Protein AF-A0A2N0NHX9-F1 (afdb_monomer)

Structure (mmCIF, N/CA/C/O backbone):
data_AF-A0A2N0NHX9-F1
#
_entry.id   AF-A0A2N0NHX9-F1
#
loop_
_atom_site.group_PDB
_atom_site.id
_atom_site.type_symbol
_atom_site.label_atom_id
_atom_site.label_alt_id
_atom_site.label_comp_id
_atom_site.label_asym_id
_atom_site.label_entity_id
_atom_site.label_seq_id
_atom_site.pdbx_PDB_ins_code
_atom_site.Cartn_x
_atom_site.Cartn_y
_atom_site.Cartn_z
_atom_site.occupancy
_atom_site.B_iso_or_equiv
_atom_site.auth_seq_id
_atom_site.auth_comp_id
_atom_site.auth_asym_id
_atom_site.auth_atom_id
_atom_site.pdbx_PDB_model_num
ATOM 1 N N . GLU A 1 1 ? 4.183 20.515 -13.322 1.00 68.06 1 GLU A N 1
ATOM 2 C CA . GLU A 1 1 ? 5.074 19.876 -12.324 1.00 68.06 1 GLU A CA 1
ATOM 3 C C . GLU A 1 1 ? 6.205 19.071 -12.959 1.00 68.06 1 GLU A C 1
ATOM 5 O O . GLU A 1 1 ? 7.354 19.350 -12.640 1.00 68.06 1 GLU A O 1
ATOM 10 N N . TYR A 1 2 ? 5.933 18.165 -13.910 1.00 72.06 2 TYR A N 1
ATOM 11 C CA . TYR A 1 2 ? 6.982 17.375 -14.582 1.00 72.06 2 TYR A CA 1
ATOM 12 C C . TYR A 1 2 ? 8.127 18.204 -15.187 1.00 72.06 2 TYR A C 1
ATOM 14 O O . TYR A 1 2 ? 9.285 17.842 -15.014 1.00 72.06 2 TYR A O 1
ATOM 22 N N . ASP A 1 3 ? 7.840 19.342 -15.827 1.00 80.50 3 ASP A N 1
ATOM 23 C CA . ASP A 1 3 ? 8.884 20.208 -16.407 1.00 80.50 3 ASP A CA 1
ATOM 24 C C . ASP A 1 3 ? 9.837 20.788 -15.357 1.00 80.50 3 ASP A C 1
ATOM 26 O O . ASP A 1 3 ? 11.020 20.987 -15.623 1.00 80.50 3 ASP A O 1
ATOM 30 N N . LYS A 1 4 ? 9.339 21.008 -14.137 1.00 77.44 4 LYS A N 1
ATOM 31 C CA . LYS A 1 4 ? 10.153 21.488 -13.024 1.00 77.44 4 LYS A CA 1
ATOM 32 C C . LYS A 1 4 ? 11.096 20.400 -12.521 1.00 77.44 4 LYS A C 1
ATOM 34 O O . LYS A 1 4 ? 12.287 20.651 -12.393 1.00 77.44 4 LYS A O 1
ATOM 39 N N . VAL A 1 5 ? 10.573 19.184 -12.338 1.00 74.81 5 VAL A N 1
ATOM 40 C CA . VAL A 1 5 ? 11.377 18.003 -11.985 1.00 74.81 5 VAL A CA 1
ATOM 41 C C . VAL A 1 5 ? 12.469 17.767 -13.030 1.00 74.81 5 VAL A C 1
ATOM 43 O O . VAL A 1 5 ? 13.625 17.575 -12.671 1.00 74.81 5 VAL A O 1
ATOM 46 N N . LEU A 1 6 ? 12.133 17.843 -14.323 1.00 81.94 6 LEU A N 1
ATOM 47 C CA . LEU A 1 6 ? 13.110 17.720 -15.409 1.00 81.94 6 LEU A CA 1
ATOM 48 C C . LEU A 1 6 ? 14.190 18.806 -15.335 1.00 81.94 6 LEU A C 1
ATOM 50 O O . LEU A 1 6 ? 15.369 18.482 -15.439 1.00 81.94 6 LEU A O 1
ATOM 54 N N . SER A 1 7 ? 13.808 20.064 -15.093 1.00 82.62 7 SER A N 1
ATOM 55 C CA . SER A 1 7 ? 14.763 21.167 -14.949 1.00 82.62 7 SER A CA 1
ATOM 56 C C . SER A 1 7 ? 15.706 20.989 -13.758 1.00 82.62 7 SER A C 1
ATOM 58 O O . SER A 1 7 ? 16.883 21.331 -13.861 1.00 82.62 7 SER A O 1
ATOM 60 N N . ASP A 1 8 ? 15.220 20.476 -12.630 1.00 78.12 8 ASP A N 1
ATOM 61 C CA . ASP A 1 8 ? 16.068 20.225 -11.465 1.00 78.12 8 ASP A CA 1
ATOM 62 C C . ASP A 1 8 ? 16.982 19.010 -11.685 1.00 78.12 8 ASP A C 1
ATOM 64 O O . ASP A 1 8 ? 18.161 19.062 -11.336 1.00 78.12 8 ASP A O 1
ATOM 68 N N . LEU A 1 9 ? 16.496 17.961 -12.359 1.00 79.38 9 LEU A N 1
ATOM 69 C CA . LEU A 1 9 ? 17.330 16.841 -12.807 1.00 79.38 9 LEU A CA 1
ATOM 70 C C . LEU A 1 9 ? 18.416 17.294 -13.792 1.00 79.38 9 LEU A C 1
ATOM 72 O O . LEU A 1 9 ? 19.540 16.807 -13.712 1.00 79.38 9 LEU A O 1
ATOM 76 N N . ASP A 1 10 ? 18.124 18.251 -14.677 1.00 87.75 10 ASP A N 1
ATOM 77 C CA . ASP A 1 10 ? 19.119 18.831 -15.586 1.00 87.75 10 ASP A CA 1
ATOM 78 C C . ASP A 1 10 ? 20.242 19.543 -14.830 1.00 87.75 10 ASP A C 1
ATOM 80 O O . ASP A 1 10 ? 21.409 19.374 -15.179 1.00 87.75 10 ASP A O 1
ATOM 84 N N . LYS A 1 11 ? 19.922 20.276 -13.757 1.00 83.19 11 LYS A N 1
ATOM 85 C CA . LYS A 1 11 ? 20.940 20.887 -12.886 1.00 83.19 11 LYS A CA 1
ATOM 86 C C . LYS A 1 11 ? 21.787 19.826 -12.183 1.00 83.19 11 LYS A C 1
ATOM 88 O O . LYS A 1 11 ? 23.002 19.974 -12.118 1.00 83.19 11 LYS A O 1
ATOM 93 N N . ILE A 1 12 ? 21.171 18.749 -11.685 1.00 77.12 12 ILE A N 1
ATOM 94 C CA . ILE A 1 12 ? 21.904 17.630 -11.065 1.00 77.12 12 ILE A CA 1
ATOM 95 C C . ILE A 1 12 ? 22.870 17.007 -12.076 1.00 77.12 12 ILE A C 1
ATOM 97 O O . ILE A 1 12 ? 24.034 16.810 -11.754 1.00 77.12 12 ILE A O 1
ATOM 101 N N . ILE A 1 13 ? 22.414 16.759 -13.305 1.00 83.19 13 ILE A N 1
ATOM 102 C CA . ILE A 1 13 ? 23.238 16.191 -14.380 1.00 83.19 13 ILE A CA 1
ATOM 103 C C . ILE A 1 13 ? 24.361 17.152 -14.802 1.00 83.19 13 ILE A C 1
ATOM 105 O O . ILE A 1 13 ? 25.448 16.701 -15.147 1.00 83.19 13 ILE A O 1
ATOM 109 N N . GLN A 1 14 ? 24.133 18.468 -14.772 1.00 82.06 14 GLN A N 1
ATOM 110 C CA . GLN A 1 14 ? 25.192 19.455 -15.019 1.00 82.06 14 GLN A CA 1
ATOM 111 C C . GLN A 1 14 ? 26.282 19.419 -13.940 1.00 82.06 14 GLN A C 1
ATOM 113 O O . GLN A 1 14 ? 27.457 19.570 -14.267 1.00 82.06 14 GLN A O 1
ATOM 118 N N . LEU A 1 15 ? 25.900 19.222 -12.674 1.00 76.81 15 LEU A N 1
ATOM 119 C CA . LEU A 1 15 ? 26.832 19.141 -11.544 1.00 76.81 15 LEU A CA 1
ATOM 120 C C . LEU A 1 15 ? 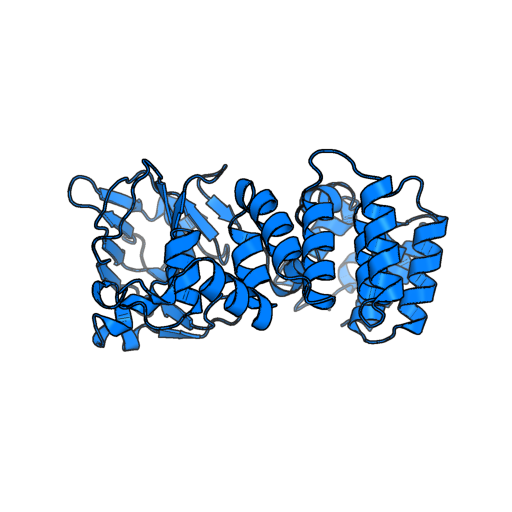27.565 17.794 -11.483 1.00 76.81 15 LEU A C 1
ATOM 122 O O . LEU A 1 15 ? 28.760 17.759 -11.203 1.00 76.81 15 LEU A O 1
ATOM 126 N N . ASP A 1 16 ? 26.859 16.698 -11.754 1.00 76.69 16 ASP A N 1
ATOM 127 C CA . ASP A 1 16 ? 27.385 15.334 -11.771 1.00 76.69 16 ASP A CA 1
ATOM 128 C C . ASP A 1 16 ? 26.880 14.581 -13.019 1.00 76.69 16 ASP A C 1
ATOM 130 O O . ASP A 1 16 ? 25.845 13.902 -12.986 1.00 76.69 16 ASP A O 1
ATOM 134 N N . PRO A 1 17 ? 27.616 14.667 -14.144 1.00 85.88 17 PRO A N 1
ATOM 135 C CA . PRO A 1 17 ? 27.227 14.017 -15.394 1.00 85.88 17 PRO A CA 1
ATOM 136 C C . PRO A 1 17 ? 27.192 12.486 -15.338 1.00 85.88 17 PRO A C 1
ATOM 138 O O . PRO A 1 17 ? 26.643 11.870 -16.254 1.00 85.88 17 PRO A O 1
ATOM 141 N N . LEU A 1 18 ? 27.777 11.872 -14.302 1.00 83.62 18 LEU A N 1
ATOM 142 C CA . LEU A 1 18 ? 27.832 10.421 -14.106 1.00 83.62 18 LEU A CA 1
ATOM 143 C C . LEU A 1 18 ? 26.739 9.916 -13.151 1.00 83.62 18 LEU A C 1
ATOM 145 O O . LEU A 1 18 ? 26.683 8.721 -12.850 1.00 83.62 18 LEU A O 1
ATOM 149 N N . ASN A 1 19 ? 25.832 10.792 -12.713 1.00 77.75 19 ASN A N 1
ATOM 150 C CA . ASN A 1 19 ? 24.753 10.442 -11.802 1.00 77.75 19 ASN A CA 1
ATOM 151 C C . ASN A 1 19 ? 23.680 9.568 -12.475 1.00 77.75 19 ASN A C 1
ATOM 153 O O . ASN A 1 19 ? 22.681 10.061 -13.005 1.00 77.75 19 ASN A O 1
ATOM 157 N N . SER A 1 20 ? 23.859 8.246 -12.446 1.00 79.75 20 SER A N 1
ATOM 158 C CA . SER A 1 20 ? 22.915 7.293 -13.049 1.00 79.75 20 SER A CA 1
ATOM 159 C C . SER A 1 20 ? 21.488 7.436 -12.491 1.00 79.75 20 SER A C 1
ATOM 161 O O . SER A 1 20 ? 20.522 7.392 -13.256 1.00 79.75 20 SER A O 1
ATOM 163 N N . SER A 1 21 ? 21.331 7.708 -11.192 1.00 77.31 21 SER A N 1
ATOM 164 C CA . SER A 1 21 ? 20.024 7.933 -10.557 1.00 77.31 21 SER A CA 1
ATOM 165 C C . SER A 1 21 ? 19.264 9.117 -11.164 1.00 77.31 21 SER A C 1
ATOM 167 O O . SER A 1 21 ? 18.051 9.022 -11.367 1.00 77.31 21 SER A O 1
ATOM 169 N N . ALA A 1 22 ? 19.953 10.206 -11.517 1.00 76.00 22 ALA A N 1
ATOM 170 C CA . ALA A 1 22 ? 19.330 11.353 -12.173 1.00 76.00 22 ALA A CA 1
ATOM 171 C C . ALA A 1 22 ? 18.773 10.983 -13.559 1.00 76.00 22 ALA A C 1
ATOM 173 O O . ALA A 1 22 ? 17.635 11.329 -13.879 1.00 76.00 22 ALA A O 1
ATOM 174 N N . TYR A 1 23 ? 19.514 10.208 -14.359 1.00 83.62 23 TYR A N 1
ATOM 175 C CA . TYR A 1 23 ? 19.028 9.728 -15.660 1.00 83.62 23 TYR A CA 1
ATOM 176 C C . TYR A 1 23 ? 17.874 8.724 -15.537 1.00 83.62 23 TYR A C 1
ATOM 178 O O . TYR A 1 23 ? 16.942 8.771 -16.346 1.00 83.62 23 TYR A O 1
ATOM 186 N N . TYR A 1 24 ? 17.891 7.858 -14.517 1.00 82.44 24 TYR A N 1
ATOM 187 C CA . TYR A 1 24 ? 16.770 6.967 -14.195 1.00 82.44 24 TYR A CA 1
ATOM 188 C C . TYR A 1 24 ? 15.489 7.766 -13.915 1.00 82.44 24 TYR A C 1
ATOM 190 O O . TYR A 1 24 ? 14.460 7.543 -14.559 1.00 82.44 24 TYR A O 1
ATOM 198 N N . LEU A 1 25 ? 15.560 8.746 -13.006 1.00 78.56 25 LEU A N 1
ATOM 199 C CA . LEU A 1 25 ? 14.424 9.603 -12.655 1.00 78.56 25 LEU A CA 1
ATOM 200 C C . LEU A 1 25 ? 13.950 10.442 -13.844 1.00 78.56 25 LEU A C 1
ATOM 202 O O . LEU A 1 25 ? 12.746 10.603 -14.047 1.00 78.56 25 LEU A O 1
ATOM 206 N N . LYS A 1 26 ? 14.878 10.935 -14.668 1.00 86.00 26 LYS A N 1
ATOM 207 C CA . LYS A 1 26 ? 14.562 11.696 -15.880 1.00 86.00 26 LYS A CA 1
ATOM 208 C C . LYS A 1 26 ? 13.796 10.843 -16.890 1.00 86.00 26 LYS A C 1
ATOM 210 O O . LYS A 1 26 ? 12.768 11.280 -17.403 1.00 86.00 26 LYS A O 1
ATOM 215 N N . SER A 1 27 ? 14.23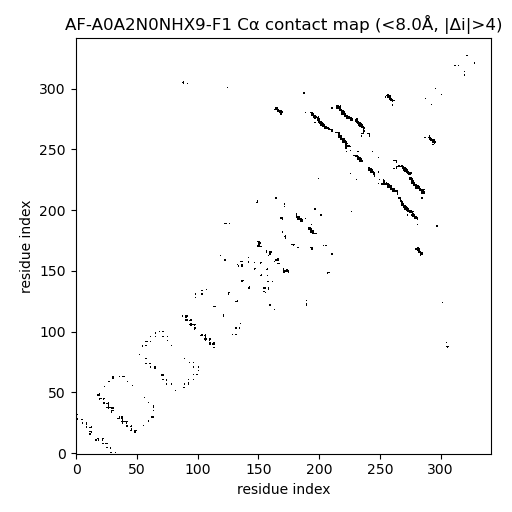4 9.599 -17.106 1.00 88.06 27 SER A N 1
ATOM 216 C CA . SER A 1 27 ? 13.525 8.623 -17.942 1.00 88.06 27 SER A CA 1
ATOM 217 C C . SER A 1 27 ? 12.101 8.367 -17.445 1.00 88.06 27 SER A C 1
ATOM 219 O O . SER A 1 27 ? 11.145 8.487 -18.213 1.00 88.06 27 SER A O 1
ATOM 221 N N . LEU A 1 28 ? 11.945 8.095 -16.144 1.00 78.56 28 LEU A N 1
ATOM 222 C CA . LEU A 1 28 ? 10.638 7.859 -15.531 1.00 78.56 28 LEU A CA 1
ATOM 223 C C . LEU A 1 28 ? 9.717 9.083 -15.659 1.00 78.56 28 LEU A C 1
ATOM 225 O O . LEU A 1 28 ? 8.536 8.939 -15.970 1.00 78.56 28 LEU A O 1
ATOM 229 N N . THR A 1 29 ? 10.264 10.286 -15.476 1.00 78.25 29 THR A N 1
ATOM 230 C CA . THR A 1 29 ? 9.524 11.551 -15.586 1.00 78.25 29 THR A CA 1
ATOM 231 C C . THR A 1 29 ? 9.019 11.787 -17.010 1.00 78.25 29 THR A C 1
ATOM 233 O O . THR A 1 29 ? 7.851 12.124 -17.201 1.00 78.25 29 THR A O 1
ATOM 236 N N . TYR A 1 30 ? 9.850 11.547 -18.029 1.00 85.44 30 TYR A N 1
ATOM 237 C CA . TYR A 1 30 ? 9.407 11.623 -19.425 1.00 85.44 30 TYR A CA 1
ATOM 238 C C . TYR A 1 30 ? 8.364 10.563 -19.769 1.00 85.44 30 TYR A C 1
ATOM 240 O O . TYR A 1 30 ? 7.360 10.891 -20.398 1.00 85.44 30 TYR A O 1
ATOM 248 N N . TYR A 1 31 ? 8.553 9.321 -19.315 1.00 82.25 31 TYR A N 1
ATOM 249 C CA . TYR A 1 31 ? 7.565 8.259 -19.507 1.00 82.25 31 TYR A CA 1
ATOM 250 C C . TYR A 1 31 ? 6.208 8.655 -18.908 1.00 82.25 31 TYR A C 1
ATOM 252 O O . TYR A 1 31 ? 5.174 8.499 -19.551 1.00 82.25 31 TYR A O 1
ATOM 260 N N . LYS A 1 32 ? 6.202 9.258 -17.711 1.00 77.81 32 LYS A N 1
ATOM 261 C CA . LYS A 1 32 ? 4.990 9.782 -17.059 1.00 77.81 32 LYS A CA 1
ATOM 262 C C . LYS A 1 32 ? 4.327 10.914 -17.833 1.00 77.81 32 LYS A C 1
ATOM 264 O O . LYS A 1 32 ? 3.105 10.989 -17.874 1.00 77.81 32 LYS A O 1
ATOM 269 N N . LYS A 1 33 ? 5.126 11.751 -18.490 1.00 84.56 33 LYS A N 1
ATOM 270 C CA . LYS A 1 33 ? 4.655 12.795 -19.404 1.00 84.56 33 LYS A CA 1
ATOM 271 C C . LYS A 1 33 ? 4.168 12.231 -20.755 1.00 84.56 33 LYS A C 1
ATOM 273 O O . LYS A 1 33 ? 3.799 13.005 -21.631 1.00 84.56 33 LYS A O 1
ATOM 278 N N . ASN A 1 34 ? 4.158 10.906 -20.937 1.00 84.00 34 ASN A N 1
ATOM 279 C CA . ASN A 1 34 ? 3.900 10.212 -22.204 1.00 84.00 34 ASN A CA 1
ATOM 280 C C . ASN A 1 34 ? 4.905 10.555 -23.322 1.00 84.00 34 ASN A C 1
ATOM 282 O O . ASN A 1 34 ? 4.638 10.329 -24.502 1.00 84.00 34 ASN A O 1
ATOM 286 N N . ASP A 1 35 ? 6.088 11.059 -22.966 1.00 91.19 35 ASP A N 1
ATOM 287 C CA . ASP A 1 35 ? 7.175 11.355 -23.898 1.00 91.19 35 ASP A CA 1
ATOM 288 C C . ASP A 1 35 ? 8.146 10.169 -23.979 1.00 91.19 35 ASP A C 1
ATOM 290 O O . ASP A 1 35 ? 9.255 10.164 -23.435 1.00 91.19 35 ASP A O 1
ATOM 294 N N . ASN A 1 36 ? 7.702 9.116 -24.665 1.00 90.25 36 ASN A N 1
ATOM 295 C CA . ASN A 1 36 ? 8.459 7.867 -24.775 1.00 90.25 36 ASN A CA 1
ATOM 296 C C . ASN A 1 36 ? 9.799 8.029 -25.505 1.00 90.25 36 ASN A C 1
ATOM 298 O O . ASN A 1 36 ? 10.718 7.242 -25.275 1.00 90.25 36 ASN A O 1
ATOM 302 N N . ASN A 1 37 ? 9.931 9.033 -26.375 1.00 94.75 37 ASN A N 1
ATOM 303 C CA . ASN A 1 37 ? 11.171 9.275 -27.105 1.00 94.75 37 ASN A CA 1
ATOM 304 C C . ASN A 1 37 ? 12.250 9.795 -26.154 1.00 94.75 37 ASN A C 1
ATOM 306 O O . ASN A 1 37 ? 13.317 9.187 -26.046 1.00 94.75 37 ASN A O 1
ATOM 310 N N . ASN A 1 38 ? 11.954 10.854 -25.398 1.00 95.00 38 ASN A N 1
ATOM 311 C CA . ASN A 1 38 ? 12.906 11.401 -24.432 1.00 95.00 38 ASN A CA 1
ATOM 312 C C . ASN A 1 38 ? 13.144 10.463 -23.240 1.00 95.00 38 ASN A C 1
ATOM 314 O O . ASN A 1 38 ? 14.262 10.405 -22.712 1.00 95.00 38 ASN A O 1
ATOM 318 N N . ALA A 1 39 ? 12.142 9.658 -22.870 1.00 91.62 39 ALA A N 1
ATOM 319 C CA . ALA A 1 39 ? 12.316 8.582 -21.902 1.00 91.62 39 ALA A CA 1
ATOM 320 C C . ALA A 1 39 ? 13.367 7.566 -22.382 1.00 91.62 39 ALA A C 1
ATOM 322 O O . ALA A 1 39 ? 14.318 7.279 -21.659 1.00 91.62 39 ALA A O 1
ATOM 323 N N . LYS A 1 40 ? 13.281 7.101 -23.638 1.00 94.31 40 LYS A N 1
ATOM 324 C CA . LYS A 1 40 ? 14.271 6.181 -24.230 1.00 94.31 40 LYS A CA 1
ATOM 325 C C . LYS A 1 40 ? 15.675 6.786 -24.320 1.00 94.31 40 LYS A C 1
ATOM 327 O O . LYS A 1 40 ? 16.645 6.075 -24.063 1.00 94.31 40 LYS A O 1
ATOM 332 N N . VAL A 1 41 ? 15.805 8.079 -24.638 1.00 95.75 41 VAL A N 1
ATOM 333 C CA . VAL A 1 41 ? 17.116 8.762 -24.647 1.00 95.75 41 VAL A CA 1
ATOM 334 C C . VAL A 1 41 ? 17.732 8.776 -23.247 1.00 95.75 41 VAL A C 1
ATOM 336 O O . VAL A 1 41 ? 18.888 8.390 -23.074 1.00 95.75 41 VAL A O 1
ATOM 339 N N . SER A 1 42 ? 16.948 9.167 -22.241 1.00 93.00 42 SER A N 1
ATOM 340 C CA . SER A 1 42 ? 17.399 9.213 -20.845 1.00 93.00 42 SER A CA 1
ATOM 341 C C . SER A 1 42 ? 17.718 7.815 -20.314 1.00 93.00 42 SER A C 1
ATOM 343 O O . SER A 1 42 ? 18.723 7.620 -19.637 1.00 93.00 42 SER A O 1
ATOM 345 N N . PHE A 1 43 ? 16.912 6.818 -20.686 1.00 92.94 43 PHE A N 1
ATOM 346 C CA . PHE A 1 43 ? 17.150 5.420 -20.356 1.00 92.94 43 PHE A CA 1
ATOM 347 C C . PHE A 1 43 ? 18.457 4.897 -20.956 1.00 92.94 43 PHE A C 1
ATOM 349 O O . PHE A 1 43 ? 19.232 4.263 -20.250 1.00 92.94 43 PHE A O 1
ATOM 356 N N . LYS A 1 44 ? 18.761 5.213 -22.220 1.00 94.38 44 LYS A N 1
ATOM 357 C CA . LYS A 1 44 ? 20.039 4.828 -22.831 1.00 94.38 44 LYS A CA 1
ATOM 358 C C . LYS A 1 44 ? 21.224 5.390 -22.038 1.00 94.38 44 LYS A C 1
ATOM 360 O O . LYS A 1 44 ? 22.151 4.649 -21.721 1.00 94.38 44 LYS A O 1
ATOM 365 N N . LYS A 1 45 ? 21.159 6.667 -21.643 1.00 93.75 45 LYS A N 1
ATOM 366 C CA . LYS A 1 45 ? 22.178 7.282 -20.778 1.00 93.75 45 LYS A CA 1
ATOM 367 C C . LYS A 1 45 ? 22.293 6.608 -19.421 1.00 93.75 45 LYS A C 1
ATOM 369 O O . LYS A 1 45 ? 23.400 6.332 -18.978 1.00 93.75 45 LYS A O 1
ATOM 374 N N . TYR A 1 46 ? 21.167 6.266 -18.810 1.00 89.06 46 TYR A N 1
ATOM 375 C CA . TYR A 1 46 ? 21.156 5.476 -17.588 1.00 89.06 46 TYR A CA 1
ATOM 376 C C . TYR A 1 46 ? 21.881 4.130 -17.764 1.00 89.06 46 TYR A C 1
ATOM 378 O O . TYR A 1 46 ? 22.749 3.806 -16.961 1.00 89.06 46 TYR A O 1
ATOM 386 N N . THR A 1 47 ? 21.604 3.387 -18.842 1.00 89.12 47 THR A N 1
ATOM 387 C CA . THR A 1 47 ? 22.258 2.092 -19.100 1.00 89.12 47 THR A CA 1
ATOM 388 C C . THR A 1 47 ? 23.759 2.194 -19.368 1.00 89.12 47 THR A C 1
ATOM 390 O O . THR A 1 47 ? 24.495 1.306 -18.953 1.00 89.12 47 THR A O 1
ATOM 393 N N . GLU A 1 48 ? 24.225 3.272 -20.011 1.00 90.75 48 GLU A N 1
ATOM 394 C CA . GLU A 1 48 ? 25.657 3.528 -20.255 1.00 90.75 48 GLU A CA 1
ATOM 395 C C . GLU A 1 48 ? 26.441 3.730 -18.945 1.00 90.75 48 GLU A C 1
ATOM 397 O O . GLU A 1 48 ? 27.633 3.443 -18.894 1.00 90.75 48 GLU A O 1
ATOM 402 N N . LEU A 1 49 ? 25.773 4.211 -17.891 1.00 84.69 49 LEU A N 1
ATOM 403 C CA . LEU A 1 49 ? 26.372 4.540 -16.592 1.00 84.69 49 LEU A CA 1
ATOM 404 C C . LEU A 1 49 ? 26.191 3.438 -15.536 1.00 84.69 49 LEU A C 1
ATOM 406 O O . LEU A 1 49 ? 26.631 3.593 -14.395 1.00 84.69 49 LEU A O 1
ATOM 410 N N . LEU A 1 50 ? 25.509 2.341 -15.872 1.00 80.12 50 LEU A N 1
ATOM 411 C CA . LEU A 1 50 ? 25.274 1.248 -14.937 1.00 80.12 50 LEU A CA 1
ATOM 412 C C . LEU A 1 50 ? 26.497 0.335 -14.826 1.00 80.12 50 LEU A C 1
ATOM 414 O O . LEU A 1 50 ? 26.886 -0.333 -15.779 1.00 80.12 50 LEU A O 1
ATOM 418 N N . ASN A 1 51 ? 27.026 0.218 -13.608 1.00 67.94 51 ASN A N 1
ATOM 419 C CA . ASN A 1 51 ? 28.108 -0.720 -13.289 1.00 67.94 51 ASN A CA 1
ATOM 420 C C . ASN A 1 51 ? 27.610 -2.153 -13.024 1.00 67.94 51 ASN A C 1
ATOM 422 O O . ASN A 1 51 ? 28.400 -3.092 -12.998 1.00 67.94 51 ASN A O 1
ATOM 426 N N . SER A 1 52 ? 26.308 -2.341 -12.786 1.00 68.00 52 SER A N 1
ATOM 427 C CA . SER A 1 52 ? 25.700 -3.658 -12.570 1.00 68.00 52 SER A CA 1
ATOM 428 C C . SER A 1 52 ? 24.219 -3.657 -12.948 1.00 68.00 52 SER A C 1
ATOM 430 O O . SER A 1 52 ? 23.557 -2.618 -12.908 1.00 68.00 52 SER A O 1
ATOM 432 N N . CYS A 1 53 ? 23.691 -4.830 -13.307 1.00 64.44 53 CYS A N 1
ATOM 433 C CA . CYS A 1 53 ? 22.255 -5.005 -13.503 1.00 64.44 53 CYS A CA 1
ATOM 434 C C . CYS A 1 53 ? 21.542 -4.899 -12.152 1.00 64.44 53 CYS A C 1
ATOM 436 O O . CYS A 1 53 ? 21.783 -5.701 -11.251 1.00 64.44 53 CYS A O 1
ATOM 438 N N . ASN A 1 54 ? 20.637 -3.933 -12.025 1.00 71.31 54 ASN A N 1
ATOM 439 C CA . ASN A 1 54 ? 19.810 -3.747 -10.841 1.00 71.31 54 ASN A CA 1
ATOM 440 C C . ASN A 1 54 ? 18.315 -3.761 -11.212 1.00 71.31 54 ASN A C 1
ATOM 442 O O . ASN A 1 54 ? 17.935 -3.828 -12.380 1.00 71.31 54 ASN A O 1
ATOM 446 N N . PHE A 1 55 ? 17.442 -3.721 -10.207 1.00 72.19 55 PHE A N 1
ATOM 447 C CA . PHE A 1 55 ? 15.990 -3.735 -10.409 1.00 72.19 55 PHE A CA 1
ATOM 448 C C . PHE A 1 55 ? 15.482 -2.576 -11.292 1.00 72.19 55 PHE A C 1
ATOM 450 O O . PHE A 1 55 ? 14.616 -2.778 -12.142 1.00 72.19 55 PHE A O 1
ATOM 457 N N . GLN A 1 56 ? 16.035 -1.376 -11.107 1.00 74.62 56 GLN A N 1
ATOM 458 C CA . GLN A 1 56 ? 15.649 -0.159 -11.828 1.00 74.62 56 GLN A CA 1
ATOM 459 C C . GLN A 1 56 ? 15.787 -0.312 -13.351 1.00 74.62 56 GLN A C 1
ATOM 461 O O . GLN A 1 56 ? 14.923 0.158 -14.094 1.00 74.62 56 GLN A O 1
ATOM 466 N N . LEU A 1 57 ? 16.833 -1.010 -13.810 1.00 82.25 57 LEU A N 1
ATOM 467 C CA . LEU A 1 57 ? 17.024 -1.360 -15.217 1.00 82.25 57 LEU A CA 1
ATOM 468 C C . LEU A 1 57 ? 15.833 -2.152 -15.761 1.00 82.25 57 LEU A C 1
ATOM 470 O O . LEU A 1 57 ? 15.190 -1.721 -16.715 1.00 82.25 57 LEU A O 1
ATOM 474 N N . PHE A 1 58 ? 15.510 -3.282 -15.129 1.00 83.19 58 PHE A N 1
ATOM 475 C CA . PHE A 1 58 ? 14.409 -4.142 -15.567 1.00 83.19 58 PHE A CA 1
ATOM 476 C C . PHE A 1 58 ? 13.059 -3.431 -15.497 1.00 83.19 58 PHE A C 1
ATOM 478 O O . PHE A 1 58 ? 12.199 -3.660 -16.345 1.00 83.19 58 PHE A O 1
ATOM 485 N N . TYR A 1 59 ? 12.879 -2.547 -14.515 1.00 81.75 59 TYR A N 1
ATOM 486 C CA . TYR A 1 59 ? 11.658 -1.771 -14.371 1.00 81.75 59 TYR A CA 1
ATOM 487 C C . TYR A 1 59 ? 11.458 -0.788 -15.533 1.00 81.75 59 TYR A C 1
ATOM 489 O O . TYR A 1 59 ? 10.385 -0.768 -16.137 1.00 81.75 59 TYR A O 1
ATOM 497 N N . LEU A 1 60 ? 12.487 -0.014 -15.901 1.00 82.12 60 LEU A N 1
ATOM 498 C CA . LEU A 1 60 ? 12.408 0.882 -17.059 1.00 82.12 60 LEU A CA 1
ATOM 499 C C . LEU A 1 60 ? 12.294 0.113 -18.379 1.00 82.12 60 LEU A C 1
ATOM 501 O O . LEU A 1 60 ? 11.527 0.532 -19.244 1.00 82.12 60 LEU A O 1
ATOM 505 N N . GLU A 1 61 ? 12.993 -1.018 -18.535 1.00 89.38 61 GLU A N 1
ATOM 506 C CA . GLU A 1 61 ? 12.821 -1.866 -19.720 1.00 89.38 61 GLU A CA 1
ATOM 507 C C . GLU A 1 61 ? 11.382 -2.371 -19.842 1.00 89.38 61 GLU A C 1
ATOM 509 O O . GLU A 1 61 ? 10.818 -2.321 -20.933 1.00 89.38 61 GLU A O 1
ATOM 514 N N . TYR A 1 62 ? 10.769 -2.809 -18.742 1.00 88.50 62 TYR A N 1
ATOM 515 C CA . TYR A 1 62 ? 9.359 -3.186 -18.715 1.00 88.50 62 TYR A CA 1
ATOM 516 C C . TYR A 1 62 ? 8.455 -2.022 -19.151 1.00 88.50 62 TYR A C 1
ATOM 518 O O . TYR A 1 62 ? 7.667 -2.181 -20.081 1.00 88.50 62 TYR A O 1
ATOM 526 N N . LEU A 1 63 ? 8.590 -0.844 -18.529 1.00 85.38 63 LEU A N 1
ATOM 527 C CA . LEU A 1 63 ? 7.734 0.311 -18.824 1.00 85.38 63 LEU A CA 1
ATOM 528 C C . LEU A 1 63 ? 7.840 0.754 -20.289 1.00 85.38 63 LEU A C 1
ATOM 530 O O . LEU A 1 63 ? 6.828 0.946 -20.959 1.00 85.38 63 LEU A O 1
ATOM 534 N N . LEU A 1 64 ? 9.062 0.878 -20.809 1.00 88.44 64 LEU A N 1
ATOM 535 C CA . LEU A 1 64 ? 9.307 1.375 -22.165 1.00 88.44 64 LEU A CA 1
ATOM 536 C C . LEU A 1 64 ? 8.922 0.375 -23.263 1.00 88.44 64 LEU A C 1
ATOM 538 O O . LEU A 1 64 ? 8.763 0.780 -24.418 1.00 88.44 64 LEU A O 1
ATOM 542 N N . ASN A 1 65 ? 8.764 -0.905 -22.914 1.00 88.69 65 ASN A N 1
ATOM 543 C CA . ASN A 1 65 ? 8.425 -1.988 -23.838 1.00 88.69 65 ASN A CA 1
ATOM 544 C C . ASN A 1 65 ? 7.059 -2.632 -23.555 1.00 88.69 65 ASN A C 1
ATOM 546 O O . ASN A 1 65 ? 6.731 -3.660 -24.146 1.00 88.69 65 ASN A O 1
ATOM 550 N N . LYS A 1 66 ? 6.241 -2.012 -22.695 1.00 83.12 66 LYS A N 1
ATOM 551 C CA . LYS A 1 66 ? 4.951 -2.539 -22.229 1.00 83.12 66 LYS A CA 1
ATOM 552 C C . LYS A 1 66 ? 4.015 -3.002 -23.357 1.00 83.12 66 LYS A C 1
ATOM 554 O O . LYS A 1 66 ? 3.263 -3.952 -23.191 1.00 83.12 66 LYS A O 1
ATOM 559 N N . ASN A 1 67 ? 4.101 -2.368 -24.524 1.00 84.69 67 ASN A N 1
ATOM 560 C CA . ASN A 1 67 ? 3.202 -2.612 -25.653 1.00 84.69 67 ASN A CA 1
ATOM 561 C C . ASN A 1 67 ? 3.665 -3.730 -26.612 1.00 84.69 67 ASN A C 1
ATOM 563 O O . ASN A 1 67 ? 3.035 -3.934 -27.647 1.00 84.69 67 ASN A O 1
ATOM 567 N N . SER A 1 68 ? 4.766 -4.433 -26.322 1.00 91.44 68 SER A N 1
ATOM 568 C CA . SER A 1 68 ? 5.347 -5.448 -27.212 1.00 91.44 68 SER A CA 1
ATOM 569 C C . SER A 1 68 ? 5.590 -6.755 -26.466 1.00 91.44 68 SER A C 1
ATOM 571 O O . SER A 1 68 ? 6.505 -6.864 -25.651 1.00 91.44 68 SER A O 1
ATOM 573 N N . SER A 1 69 ? 4.804 -7.789 -26.780 1.00 91.62 69 SER A N 1
ATOM 574 C CA . SER A 1 69 ? 4.941 -9.111 -26.150 1.00 91.62 69 SER A CA 1
ATOM 575 C C . SER A 1 69 ? 6.324 -9.727 -26.374 1.00 91.62 69 SER A C 1
ATOM 577 O O . SER A 1 69 ? 6.877 -10.369 -25.481 1.00 91.62 69 SER A O 1
ATOM 579 N N . LYS A 1 70 ? 6.921 -9.502 -27.550 1.00 92.94 70 LYS A N 1
ATOM 580 C CA . LYS A 1 70 ? 8.284 -9.945 -27.862 1.00 92.94 70 LYS A CA 1
ATOM 581 C C . LYS A 1 70 ? 9.303 -9.286 -26.935 1.00 92.94 70 LYS A C 1
ATOM 583 O O . LYS A 1 70 ? 10.161 -9.973 -26.386 1.00 92.94 70 LYS A O 1
ATOM 588 N N . ASP A 1 71 ? 9.200 -7.976 -26.745 1.00 92.25 71 ASP A N 1
ATOM 589 C CA . ASP A 1 71 ? 10.150 -7.240 -25.915 1.00 92.25 71 ASP A CA 1
ATOM 590 C C . ASP A 1 71 ? 9.958 -7.560 -24.431 1.00 92.25 71 ASP A C 1
ATOM 592 O O . ASP A 1 71 ? 10.940 -7.776 -23.727 1.00 92.25 71 ASP A O 1
ATOM 596 N N . LEU A 1 72 ? 8.715 -7.725 -23.973 1.00 92.81 72 LEU A N 1
ATOM 597 C CA . LEU A 1 72 ? 8.405 -8.223 -22.631 1.00 92.81 72 LEU A CA 1
ATOM 598 C C . LEU A 1 72 ? 9.030 -9.602 -22.356 1.00 92.81 72 LEU A C 1
ATOM 600 O O . LEU A 1 72 ? 9.636 -9.808 -21.304 1.00 92.81 72 LEU A O 1
ATOM 604 N N . ASN A 1 73 ? 8.964 -10.527 -23.317 1.00 93.06 73 ASN A N 1
ATOM 605 C CA . ASN A 1 73 ? 9.622 -11.833 -23.209 1.00 93.06 73 ASN A CA 1
ATOM 606 C C . ASN A 1 73 ? 11.156 -11.724 -23.164 1.00 93.06 73 ASN A C 1
ATOM 608 O O . ASN A 1 73 ? 11.815 -12.478 -22.438 1.00 93.06 73 ASN A O 1
ATOM 612 N N . ASN A 1 74 ? 11.740 -10.760 -23.880 1.00 90.75 74 ASN A N 1
ATOM 613 C CA . ASN A 1 74 ? 13.172 -10.476 -23.782 1.00 90.75 74 ASN A CA 1
ATOM 614 C C . ASN A 1 74 ? 13.540 -9.972 -22.378 1.00 90.75 74 ASN A C 1
ATOM 616 O O . ASN A 1 74 ? 14.529 -10.437 -21.809 1.00 90.75 74 ASN A O 1
ATOM 620 N N . VAL A 1 75 ? 12.730 -9.081 -21.790 1.00 90.19 75 VAL A N 1
ATOM 621 C CA . VAL A 1 75 ? 12.923 -8.605 -20.409 1.00 90.19 75 VAL A CA 1
ATOM 622 C C . VAL A 1 75 ? 12.849 -9.774 -19.424 1.00 90.19 75 VAL A C 1
ATOM 624 O O . VAL A 1 75 ? 13.754 -9.932 -18.607 1.00 90.19 75 VAL A O 1
ATOM 627 N N . LEU A 1 76 ? 11.846 -10.654 -19.536 1.00 90.88 76 LEU A N 1
ATOM 628 C CA . LEU A 1 76 ? 11.746 -11.859 -18.699 1.00 90.88 76 LEU A CA 1
ATOM 629 C C . LEU A 1 76 ? 12.986 -12.751 -18.808 1.00 90.88 76 LEU A C 1
ATOM 631 O O . LEU A 1 76 ? 13.505 -13.217 -17.791 1.00 90.88 76 LEU A O 1
ATOM 635 N N . THR A 1 77 ? 13.478 -12.965 -20.030 1.00 89.94 77 THR A N 1
ATOM 636 C CA . THR A 1 77 ? 14.677 -13.772 -20.287 1.00 89.94 77 THR A CA 1
ATOM 637 C C . THR A 1 77 ? 15.893 -13.176 -19.584 1.00 89.94 77 THR A C 1
ATOM 639 O O . THR A 1 77 ? 16.602 -13.899 -18.884 1.00 89.94 77 THR A O 1
ATOM 642 N N . LYS A 1 78 ? 16.092 -11.855 -19.682 1.00 87.88 78 LYS A N 1
ATOM 643 C CA . LYS A 1 78 ? 17.170 -11.163 -18.965 1.00 87.88 78 LYS A CA 1
ATOM 644 C C . LYS A 1 78 ? 17.018 -11.308 -17.449 1.00 87.88 78 LYS A C 1
ATOM 646 O O . LYS A 1 78 ? 17.973 -11.700 -16.787 1.00 87.88 78 LYS A O 1
ATOM 651 N N . ILE A 1 79 ? 15.828 -11.069 -16.886 1.00 86.00 79 ILE A N 1
ATOM 652 C CA . ILE A 1 79 ? 15.609 -11.206 -15.433 1.00 86.00 79 ILE A CA 1
ATOM 653 C C . ILE A 1 79 ? 15.928 -12.638 -14.964 1.00 86.00 79 ILE A C 1
ATOM 655 O O . ILE A 1 79 ? 16.478 -12.824 -13.882 1.00 86.00 79 ILE A O 1
ATOM 659 N N . ASN A 1 80 ? 15.605 -13.660 -15.763 1.00 84.44 80 ASN A N 1
ATOM 660 C CA . ASN A 1 80 ? 15.921 -15.054 -15.440 1.00 84.44 80 ASN A CA 1
ATOM 661 C C . ASN A 1 80 ? 17.426 -15.367 -15.510 1.00 84.44 80 ASN A C 1
ATOM 663 O O . ASN A 1 80 ? 17.898 -16.188 -14.731 1.00 84.44 80 ASN A O 1
ATOM 667 N N . GLN A 1 81 ? 18.181 -14.719 -16.401 1.00 82.69 81 GLN A N 1
ATOM 668 C CA . GLN A 1 81 ? 19.640 -14.877 -16.492 1.00 82.69 81 GLN A CA 1
ATOM 669 C C . GLN A 1 81 ? 20.365 -14.233 -15.307 1.00 82.69 81 GLN A C 1
ATOM 671 O O . GLN A 1 81 ? 21.308 -14.807 -14.770 1.00 82.69 81 GLN A O 1
ATOM 676 N N . PHE A 1 82 ? 19.900 -13.063 -14.868 1.00 71.88 82 PHE A N 1
ATOM 677 C CA . PHE A 1 82 ? 20.448 -12.333 -13.723 1.00 71.88 82 PHE A CA 1
ATOM 678 C C . PHE A 1 82 ? 19.708 -12.662 -12.421 1.00 71.88 82 PHE A C 1
ATOM 680 O O . PHE A 1 82 ? 19.561 -11.794 -11.556 1.00 71.88 82 PHE A O 1
ATOM 687 N N . TYR A 1 83 ? 19.191 -13.891 -12.295 1.00 61.50 83 TYR A N 1
ATOM 688 C CA . TYR A 1 83 ? 18.412 -14.293 -11.131 1.00 61.50 83 TYR A CA 1
ATOM 689 C C . TYR A 1 83 ? 19.287 -14.261 -9.878 1.00 61.50 83 TYR A C 1
ATOM 691 O O . TYR A 1 83 ? 20.103 -15.149 -9.633 1.00 61.50 83 TYR A O 1
ATOM 699 N N . ILE A 1 84 ? 19.092 -13.222 -9.072 1.00 58.22 84 ILE A N 1
ATOM 700 C CA . ILE A 1 84 ? 19.657 -13.131 -7.734 1.00 58.22 84 ILE A CA 1
ATOM 701 C C . ILE A 1 84 ? 18.584 -13.693 -6.806 1.00 58.22 84 ILE A C 1
ATOM 703 O O . ILE A 1 84 ? 17.484 -13.146 -6.707 1.00 58.22 84 ILE A O 1
ATOM 707 N N . TYR A 1 85 ? 18.887 -14.821 -6.167 1.00 53.41 85 TYR A N 1
ATOM 708 C CA . TYR A 1 85 ? 17.979 -15.475 -5.230 1.00 53.41 85 TYR A CA 1
ATOM 709 C C . TYR A 1 85 ? 17.492 -14.474 -4.163 1.00 53.41 85 TYR A C 1
ATOM 711 O O . TYR A 1 85 ? 18.305 -13.795 -3.539 1.00 53.41 85 TYR A O 1
ATOM 719 N N . GLY A 1 86 ? 16.172 -14.371 -3.967 1.00 57.12 86 GLY A N 1
ATOM 720 C CA . GLY A 1 86 ? 15.569 -13.513 -2.936 1.00 57.12 86 GLY A CA 1
ATOM 721 C C . GLY A 1 86 ? 15.339 -12.041 -3.313 1.00 57.12 86 GLY A C 1
ATOM 722 O O . GLY A 1 86 ? 15.111 -11.226 -2.425 1.00 57.12 86 GLY A O 1
ATOM 723 N N . ASN A 1 87 ? 15.397 -11.662 -4.597 1.00 69.88 87 ASN A N 1
ATOM 724 C CA . ASN A 1 87 ? 15.066 -10.296 -5.014 1.00 69.88 87 ASN A CA 1
ATOM 725 C C . ASN A 1 87 ? 13.556 -10.127 -5.283 1.00 69.88 87 ASN A C 1
ATOM 727 O O . ASN A 1 87 ? 13.080 -10.348 -6.400 1.00 69.88 87 ASN A O 1
ATOM 731 N N . GLU A 1 88 ? 12.805 -9.714 -4.260 1.00 71.00 88 GLU A N 1
ATOM 732 C CA . GLU A 1 88 ? 11.356 -9.470 -4.346 1.00 71.00 88 GLU A CA 1
ATOM 733 C C . GLU A 1 88 ? 10.973 -8.471 -5.449 1.00 71.00 88 GLU A C 1
ATOM 735 O O . GLU A 1 88 ? 9.996 -8.661 -6.176 1.00 71.00 88 GLU A O 1
ATOM 740 N N . SER A 1 89 ? 11.802 -7.452 -5.675 1.00 72.56 89 SER A N 1
ATOM 741 C CA . SER A 1 89 ? 11.560 -6.455 -6.715 1.00 72.56 89 SER A CA 1
ATOM 742 C C . SER A 1 89 ? 11.587 -7.081 -8.124 1.00 72.56 89 SER A C 1
ATOM 744 O O . SER A 1 89 ? 10.758 -6.761 -8.976 1.00 72.56 89 SER A O 1
ATOM 746 N N . GLN A 1 90 ? 12.470 -8.052 -8.389 1.00 77.38 90 GLN A N 1
ATOM 747 C CA . GLN A 1 90 ? 12.451 -8.792 -9.663 1.00 77.38 90 GLN A CA 1
ATOM 748 C C . GLN A 1 90 ? 11.167 -9.621 -9.832 1.00 77.38 90 GLN A C 1
ATOM 750 O O . GLN A 1 90 ? 10.648 -9.722 -10.947 1.00 77.38 90 GLN A O 1
ATOM 755 N N . ARG A 1 91 ? 10.640 -10.206 -8.747 1.00 79.88 91 ARG A N 1
ATOM 756 C CA . ARG A 1 91 ? 9.389 -10.985 -8.772 1.00 79.88 91 ARG A CA 1
ATOM 757 C C . ARG A 1 91 ? 8.195 -10.111 -9.135 1.00 79.88 91 ARG A C 1
ATOM 759 O O . ARG A 1 91 ? 7.392 -10.525 -9.968 1.00 79.88 91 ARG A O 1
ATOM 766 N N . ILE A 1 92 ? 8.135 -8.886 -8.611 1.00 79.31 92 ILE A N 1
ATOM 767 C CA . ILE A 1 92 ? 7.104 -7.908 -8.981 1.00 79.31 92 ILE A CA 1
ATOM 768 C C . ILE A 1 92 ? 7.109 -7.640 -10.480 1.00 79.31 92 ILE A C 1
ATOM 770 O O . ILE A 1 92 ? 6.054 -7.687 -11.109 1.00 79.31 92 ILE A O 1
ATOM 774 N N . ILE A 1 93 ? 8.278 -7.353 -11.067 1.00 82.38 93 ILE A N 1
ATOM 775 C CA . ILE A 1 93 ? 8.348 -7.059 -12.505 1.00 82.38 93 ILE A CA 1
ATOM 776 C C . ILE A 1 93 ? 7.886 -8.271 -13.303 1.00 82.38 93 ILE A C 1
ATOM 778 O O . ILE A 1 93 ? 7.096 -8.110 -14.226 1.00 82.38 93 ILE A O 1
ATOM 782 N N . LYS A 1 94 ? 8.317 -9.486 -12.936 1.00 88.50 94 LYS A N 1
ATOM 783 C CA . LYS A 1 94 ? 7.831 -10.708 -13.592 1.00 88.50 94 LYS A CA 1
ATOM 784 C C . LYS A 1 94 ? 6.314 -10.818 -13.505 1.00 88.50 94 LYS A C 1
ATOM 786 O O . LYS A 1 94 ? 5.682 -11.083 -14.518 1.00 88.50 94 LYS A O 1
ATOM 791 N N . CYS A 1 95 ? 5.740 -10.576 -12.327 1.00 88.50 95 CYS A N 1
ATOM 792 C CA . CYS A 1 95 ? 4.297 -10.595 -12.127 1.00 88.50 95 CYS A CA 1
ATOM 793 C C . CYS A 1 95 ? 3.593 -9.577 -13.039 1.00 88.50 95 CYS A C 1
ATOM 795 O O . CYS A 1 95 ? 2.722 -9.968 -13.813 1.00 88.50 95 CYS A O 1
ATOM 797 N N . LYS A 1 96 ? 4.047 -8.312 -13.053 1.00 86.94 96 LYS A N 1
ATOM 798 C CA . LYS A 1 96 ? 3.547 -7.268 -13.967 1.00 86.94 96 LYS A CA 1
ATOM 799 C C . LYS A 1 96 ? 3.624 -7.719 -15.425 1.00 86.94 96 LYS A C 1
ATOM 801 O O . LYS A 1 96 ? 2.624 -7.663 -16.129 1.00 86.94 96 LYS A O 1
ATOM 806 N N . ILE A 1 97 ? 4.772 -8.231 -15.869 1.00 91.44 97 ILE A N 1
ATOM 807 C CA . ILE A 1 97 ? 4.941 -8.701 -17.248 1.00 91.44 97 ILE A CA 1
ATOM 808 C C . ILE A 1 97 ? 3.980 -9.855 -17.565 1.00 91.44 97 ILE A C 1
ATOM 810 O O . ILE A 1 97 ? 3.331 -9.826 -18.605 1.00 91.44 97 ILE A O 1
ATOM 814 N N . TYR A 1 98 ? 3.853 -10.854 -16.689 1.00 93.69 98 TYR A N 1
ATOM 815 C CA . TYR A 1 98 ? 2.934 -11.972 -16.910 1.00 93.69 98 TYR A CA 1
ATOM 816 C C . TYR A 1 98 ? 1.474 -11.519 -16.987 1.00 93.69 98 TYR A C 1
ATOM 818 O O . TYR A 1 98 ? 0.729 -12.058 -17.800 1.00 93.69 98 TYR A O 1
ATOM 826 N N . ILE A 1 99 ? 1.069 -10.511 -16.207 1.00 91.31 99 ILE A N 1
ATOM 827 C CA . ILE A 1 99 ? -0.268 -9.912 -16.311 1.00 91.31 99 ILE A CA 1
ATOM 828 C C . ILE A 1 99 ? -0.463 -9.252 -17.680 1.00 91.31 99 ILE A C 1
ATOM 830 O O . ILE A 1 99 ? -1.466 -9.524 -18.336 1.00 91.31 99 ILE A O 1
ATOM 834 N N . GLU A 1 100 ? 0.497 -8.444 -18.141 1.00 91.69 100 GLU A N 1
ATOM 835 C CA . GLU A 1 100 ? 0.429 -7.797 -19.464 1.00 91.69 100 GLU A CA 1
ATOM 836 C C . GLU A 1 100 ? 0.411 -8.824 -20.612 1.00 91.69 100 GLU A C 1
ATOM 838 O O . GLU A 1 100 ? -0.275 -8.638 -21.615 1.00 91.69 100 GLU A O 1
ATOM 843 N N . LEU A 1 101 ? 1.108 -9.952 -20.444 1.00 93.56 101 LEU A N 1
ATOM 844 C CA . LEU A 1 101 ? 1.087 -11.087 -21.374 1.00 93.56 101 LEU A CA 1
ATOM 845 C C . LEU A 1 101 ? -0.163 -11.978 -21.234 1.00 93.56 101 LEU A C 1
ATOM 847 O O . LEU A 1 101 ? -0.317 -12.923 -22.005 1.00 93.56 101 LEU A O 1
ATOM 851 N N . LYS A 1 102 ? -1.056 -11.695 -20.275 1.00 94.06 102 LYS A N 1
ATOM 852 C CA . LYS A 1 102 ? -2.228 -12.519 -19.912 1.00 94.06 102 LYS A CA 1
ATOM 853 C C . LYS A 1 102 ? -1.883 -13.951 -19.478 1.00 94.06 102 LYS A C 1
ATOM 855 O O . LYS A 1 102 ? -2.721 -14.849 -19.516 1.00 94.06 102 LYS A O 1
ATOM 860 N N . GLU A 1 103 ? -0.660 -14.174 -19.009 1.00 95.38 103 GLU A N 1
ATOM 861 C CA . GLU A 1 103 ? -0.186 -15.442 -18.449 1.00 95.38 103 GLU A CA 1
ATOM 862 C C . GLU A 1 103 ? -0.489 -15.519 -16.942 1.00 95.38 103 GLU A C 1
ATOM 864 O O . GLU A 1 103 ? 0.405 -15.635 -16.099 1.00 95.38 103 GLU A O 1
ATOM 869 N N . TYR A 1 104 ? -1.773 -15.437 -16.581 1.00 95.06 104 TYR A N 1
ATOM 870 C CA . TYR A 1 104 ? -2.195 -15.245 -15.189 1.00 95.06 104 TYR A CA 1
ATOM 871 C C . TYR A 1 104 ? -1.794 -16.375 -14.232 1.00 95.06 104 TYR A C 1
ATOM 873 O O . TYR A 1 104 ? -1.570 -16.121 -13.051 1.00 95.06 104 TYR A O 1
ATOM 881 N N . SER A 1 105 ? -1.623 -17.608 -14.714 1.00 94.06 105 SER A N 1
ATOM 882 C CA . SER A 1 105 ? -1.112 -18.707 -13.884 1.00 94.06 105 SER A CA 1
ATOM 883 C C . SER A 1 105 ? 0.326 -18.461 -13.418 1.00 94.06 105 SER A C 1
ATOM 885 O O . SER A 1 105 ? 0.640 -18.669 -12.247 1.00 94.06 105 SER A O 1
ATOM 887 N N . LYS A 1 106 ? 1.192 -17.948 -14.300 1.00 93.25 106 LYS A N 1
ATOM 888 C CA . LYS A 1 106 ? 2.569 -17.577 -13.950 1.00 93.25 106 LYS A CA 1
ATOM 889 C C . LYS A 1 106 ? 2.615 -16.306 -13.108 1.00 93.25 106 LYS A C 1
ATOM 891 O O . LYS A 1 106 ? 3.445 -16.216 -12.207 1.00 93.25 106 LYS A O 1
ATOM 896 N N . ALA A 1 107 ? 1.716 -15.353 -13.367 1.00 92.19 107 ALA A N 1
ATOM 897 C CA . ALA A 1 107 ? 1.559 -14.167 -12.528 1.00 92.19 107 ALA A CA 1
ATOM 898 C C . ALA A 1 107 ? 1.170 -14.546 -11.091 1.00 92.19 107 ALA A C 1
ATOM 900 O O . ALA A 1 107 ? 1.810 -14.075 -10.155 1.00 92.19 107 ALA A O 1
ATOM 901 N N . LYS A 1 108 ? 0.200 -15.458 -10.912 1.00 90.00 108 LYS A N 1
ATOM 902 C CA . LYS A 1 108 ? -0.184 -15.989 -9.596 1.00 90.00 108 LYS A CA 1
ATOM 903 C C . LYS A 1 108 ? 1.017 -16.598 -8.878 1.00 90.00 108 LYS A C 1
ATOM 905 O O . LYS A 1 108 ? 1.325 -16.178 -7.774 1.00 90.00 108 LYS A O 1
ATOM 910 N N . LEU A 1 109 ? 1.754 -17.497 -9.534 1.00 88.19 109 LEU A N 1
ATOM 911 C CA . LEU A 1 109 ? 2.955 -18.095 -8.940 1.00 88.19 109 LEU A CA 1
ATOM 912 C C . LEU A 1 109 ? 3.978 -17.034 -8.517 1.00 88.19 109 LEU A C 1
ATOM 914 O O . LEU A 1 109 ? 4.539 -17.125 -7.433 1.00 88.19 109 LEU A O 1
ATOM 918 N N . ALA A 1 110 ? 4.218 -16.013 -9.345 1.00 85.50 110 ALA A N 1
ATOM 919 C CA . ALA A 1 110 ? 5.118 -14.918 -8.989 1.00 85.50 110 ALA A CA 1
ATOM 920 C C . ALA A 1 110 ? 4.606 -14.101 -7.787 1.00 85.50 110 ALA A C 1
ATOM 922 O O . ALA A 1 110 ? 5.419 -13.672 -6.970 1.00 85.50 110 ALA A O 1
ATOM 923 N N . LEU A 1 111 ? 3.286 -13.909 -7.674 1.00 83.88 111 LEU A N 1
ATOM 924 C CA . LEU A 1 111 ? 2.629 -13.211 -6.568 1.00 83.88 111 LEU A CA 1
ATOM 925 C C . LEU A 1 111 ? 2.674 -14.004 -5.254 1.00 83.88 111 LEU A C 1
ATOM 927 O O . LEU A 1 111 ? 2.993 -13.423 -4.222 1.00 83.88 111 LEU A O 1
ATOM 931 N N . ASP A 1 112 ? 2.427 -15.315 -5.291 1.00 79.94 112 ASP A N 1
ATOM 932 C CA . ASP A 1 112 ? 2.437 -16.210 -4.119 1.00 79.94 112 ASP A CA 1
ATOM 933 C C . ASP A 1 112 ? 3.783 -16.179 -3.378 1.00 79.94 112 ASP A C 1
ATOM 935 O O . ASP A 1 112 ? 3.845 -16.286 -2.155 1.00 79.94 112 ASP A O 1
ATOM 939 N N . TYR A 1 113 ? 4.878 -15.950 -4.102 1.00 72.38 113 TYR A N 1
ATOM 940 C CA . TYR A 1 113 ? 6.195 -15.775 -3.496 1.00 72.38 113 TYR A CA 1
ATOM 941 C C . TYR A 1 113 ? 6.411 -14.394 -2.853 1.00 72.38 113 TYR A C 1
ATOM 943 O O . TYR A 1 113 ? 7.161 -14.310 -1.883 1.00 72.38 113 TYR A O 1
ATOM 951 N N . ILE A 1 114 ? 5.762 -13.339 -3.365 1.00 71.00 114 ILE A N 1
ATOM 952 C CA . ILE A 1 114 ? 5.788 -11.975 -2.793 1.00 71.00 114 ILE A CA 1
ATOM 953 C C . ILE A 1 114 ? 4.924 -11.909 -1.525 1.00 71.00 114 ILE A C 1
ATOM 955 O O . ILE A 1 114 ? 5.228 -11.172 -0.584 1.00 71.00 114 ILE A O 1
ATOM 959 N N . LEU A 1 115 ? 3.856 -12.714 -1.486 1.00 59.94 115 LEU A N 1
ATOM 960 C CA . LEU A 1 115 ? 2.880 -12.800 -0.397 1.00 59.94 115 LEU A CA 1
ATOM 961 C C . LEU A 1 115 ? 3.475 -13.113 0.977 1.00 59.94 115 LEU A C 1
ATOM 963 O O . LEU A 1 115 ? 2.893 -12.747 1.995 1.00 59.94 115 LEU A O 1
ATOM 967 N N . LEU A 1 116 ? 4.668 -13.700 1.016 1.00 56.38 116 LEU A N 1
ATOM 968 C CA . LEU A 1 116 ? 5.391 -13.984 2.252 1.00 56.38 116 LEU A CA 1
ATOM 969 C C . LEU A 1 116 ? 6.027 -12.738 2.898 1.00 56.38 116 LEU A C 1
ATOM 971 O O . LEU A 1 116 ? 6.484 -12.831 4.037 1.00 56.38 116 LEU A O 1
ATOM 975 N N . CYS A 1 117 ? 6.090 -11.595 2.201 1.00 53.72 117 CYS A N 1
ATOM 976 C CA . CYS A 1 117 ? 6.926 -10.464 2.615 1.00 53.72 117 CYS A CA 1
ATOM 977 C C . CYS A 1 117 ? 6.169 -9.154 2.901 1.00 53.72 117 CYS A C 1
ATOM 979 O O . CYS A 1 117 ? 6.475 -8.533 3.916 1.00 53.72 117 CYS A O 1
ATOM 981 N N . GLU A 1 118 ? 5.196 -8.710 2.083 1.00 66.12 118 GLU A N 1
ATOM 982 C CA . GLU A 1 118 ? 4.557 -7.385 2.278 1.00 66.12 118 GLU A CA 1
ATOM 983 C C . GLU A 1 118 ? 3.090 -7.274 1.801 1.00 66.12 118 GLU A C 1
ATOM 985 O O . GLU A 1 118 ? 2.812 -6.958 0.643 1.00 66.12 118 GLU A O 1
ATOM 990 N N . PHE A 1 119 ? 2.125 -7.406 2.724 1.00 68.56 119 PHE A N 1
ATOM 991 C CA . PHE A 1 119 ? 0.681 -7.254 2.446 1.00 68.56 119 PHE A CA 1
ATOM 992 C C . PHE A 1 119 ? 0.317 -5.933 1.741 1.00 68.56 119 PHE A C 1
ATOM 994 O O . PHE A 1 119 ? -0.487 -5.882 0.807 1.00 68.56 119 PHE A O 1
ATOM 1001 N N . LYS A 1 120 ? 0.925 -4.840 2.200 1.00 68.06 120 LYS A N 1
ATOM 1002 C CA . LYS A 1 120 ? 0.630 -3.487 1.741 1.00 68.06 120 LYS A CA 1
ATOM 1003 C C . LYS A 1 120 ? 0.760 -3.336 0.231 1.00 68.06 120 LYS A C 1
ATOM 1005 O O . LYS A 1 120 ? -0.165 -2.835 -0.397 1.00 68.06 120 LYS A O 1
ATOM 1010 N N . TYR A 1 121 ? 1.883 -3.766 -0.338 1.00 68.38 121 TYR A N 1
ATOM 1011 C CA . TYR A 1 121 ? 2.138 -3.641 -1.771 1.00 68.38 121 TYR A CA 1
ATOM 1012 C C . TYR A 1 121 ? 1.097 -4.412 -2.588 1.00 68.38 121 TYR A C 1
ATOM 1014 O O . TYR A 1 121 ? 0.582 -3.931 -3.595 1.00 68.38 121 TYR A O 1
ATOM 1022 N N . ILE A 1 122 ? 0.756 -5.602 -2.105 1.00 71.75 122 ILE A N 1
ATOM 1023 C CA . ILE A 1 122 ? -0.095 -6.563 -2.798 1.00 71.75 122 ILE A CA 1
ATOM 1024 C C . ILE A 1 122 ? -1.512 -6.030 -2.954 1.00 71.75 122 ILE A C 1
ATOM 1026 O O . ILE A 1 122 ? -2.079 -6.121 -4.038 1.00 71.75 122 ILE A O 1
ATOM 1030 N N . SER A 1 123 ? -2.060 -5.428 -1.900 1.00 72.12 123 SER A N 1
ATOM 1031 C CA . SER A 1 123 ? -3.420 -4.890 -1.932 1.00 72.12 123 SER A CA 1
ATOM 1032 C C . SER A 1 123 ? -3.630 -3.869 -3.063 1.00 72.12 123 SER A C 1
ATOM 1034 O O . SER A 1 123 ? -4.577 -4.001 -3.837 1.00 72.12 123 SER A O 1
ATOM 1036 N N . TYR A 1 124 ? -2.699 -2.925 -3.233 1.00 73.12 124 TYR A N 1
ATOM 1037 C CA . TYR A 1 124 ? -2.741 -1.946 -4.324 1.00 73.12 124 TYR A CA 1
ATOM 1038 C C . TYR A 1 124 ? -2.413 -2.578 -5.676 1.00 73.12 124 TYR A C 1
ATOM 1040 O O . TYR A 1 124 ? -3.073 -2.294 -6.670 1.00 73.12 124 TYR A O 1
ATOM 1048 N N . PHE A 1 125 ? -1.422 -3.470 -5.719 1.00 76.06 125 PHE A N 1
ATOM 1049 C CA . PHE A 1 125 ? -1.032 -4.157 -6.947 1.00 76.06 125 PHE A CA 1
ATOM 1050 C C . PHE A 1 125 ? -2.195 -4.932 -7.577 1.00 76.06 125 PHE A C 1
ATOM 1052 O O . PHE A 1 125 ? -2.432 -4.838 -8.778 1.00 76.06 125 PHE A O 1
ATOM 1059 N N . ILE A 1 126 ? -2.941 -5.681 -6.767 1.00 79.25 126 ILE A N 1
ATOM 1060 C CA . ILE A 1 126 ? -4.095 -6.458 -7.225 1.00 79.25 126 ILE A CA 1
ATOM 1061 C C . ILE A 1 126 ? -5.213 -5.524 -7.707 1.00 79.25 126 ILE A C 1
ATOM 1063 O O . ILE A 1 126 ? -5.841 -5.794 -8.730 1.00 79.25 126 ILE A O 1
ATOM 1067 N N . GLN A 1 127 ? -5.421 -4.397 -7.022 1.00 75.56 127 GLN A N 1
ATOM 1068 C CA . GLN A 1 127 ? -6.406 -3.393 -7.417 1.00 75.56 127 GLN A CA 1
ATOM 1069 C C . GLN A 1 127 ? -6.083 -2.743 -8.777 1.00 75.56 127 GLN A C 1
ATOM 1071 O O . GLN A 1 127 ? -6.994 -2.504 -9.568 1.00 75.56 127 GLN A O 1
ATOM 1076 N N . GLU A 1 128 ? -4.804 -2.496 -9.088 1.00 77.56 128 GLU A N 1
ATOM 1077 C CA . GLU A 1 128 ? -4.372 -1.936 -10.384 1.00 77.56 128 GLU A CA 1
ATOM 1078 C C . GLU A 1 128 ? -4.615 -2.881 -11.578 1.00 77.56 128 GLU A C 1
ATOM 1080 O O . GLU A 1 128 ? -4.564 -2.445 -12.732 1.00 77.56 128 GLU A O 1
ATOM 1085 N N . HIS A 1 129 ? -4.882 -4.166 -11.330 1.00 84.06 129 HIS A N 1
ATOM 1086 C CA . HIS A 1 129 ? -4.985 -5.201 -12.358 1.00 84.06 129 HIS A CA 1
ATOM 1087 C C . HIS A 1 129 ? -6.318 -5.975 -12.258 1.00 84.06 129 HIS A C 1
ATOM 1089 O O . HIS A 1 129 ? -6.327 -7.135 -11.834 1.00 84.06 129 HIS A O 1
ATOM 1095 N N . PRO A 1 130 ? -7.452 -5.373 -12.685 1.00 85.50 130 PRO A N 1
ATOM 1096 C CA . PRO A 1 130 ? -8.787 -5.922 -12.459 1.00 85.50 130 PRO A CA 1
ATOM 1097 C C . PRO A 1 130 ? -9.016 -7.321 -13.041 1.00 85.50 130 PRO A C 1
ATOM 1099 O O . PRO A 1 130 ? -9.533 -8.215 -12.371 1.00 85.50 130 PRO A O 1
ATOM 1102 N N . ASP A 1 131 ? -8.555 -7.540 -14.2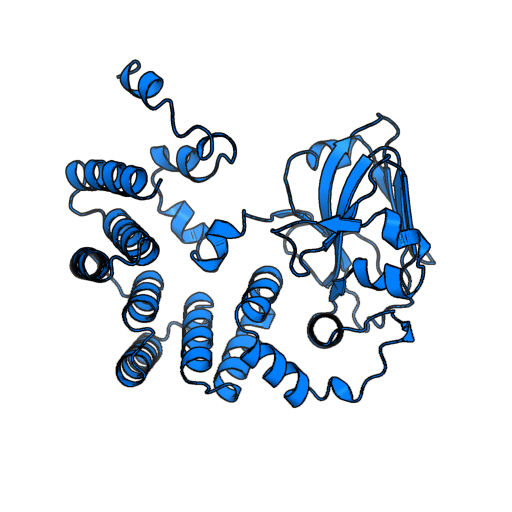72 1.00 89.94 131 ASP A N 1
ATOM 1103 C CA . ASP A 1 131 ? -8.670 -8.840 -14.939 1.00 89.94 131 ASP A CA 1
ATOM 1104 C C . ASP A 1 131 ? -7.894 -9.936 -14.193 1.00 89.94 131 ASP A C 1
ATOM 1106 O O . ASP A 1 131 ? -8.323 -11.091 -14.128 1.00 89.94 131 ASP A O 1
ATOM 1110 N N . PHE A 1 132 ? -6.752 -9.573 -13.601 1.00 90.31 132 PHE A N 1
ATOM 1111 C CA . PHE A 1 132 ? -5.918 -10.511 -12.864 1.00 90.31 132 PHE A CA 1
ATOM 1112 C C . PHE A 1 132 ? -6.542 -10.883 -11.519 1.00 90.31 132 PHE A C 1
ATOM 1114 O O . PHE A 1 132 ? -6.580 -12.067 -11.191 1.00 90.31 132 PHE A O 1
ATOM 1121 N N . TRP A 1 133 ? -7.092 -9.927 -10.761 1.00 85.88 133 TRP A N 1
ATOM 1122 C CA . TRP A 1 133 ? -7.782 -10.286 -9.518 1.00 85.88 133 TRP A CA 1
ATOM 1123 C C . TRP A 1 133 ? -9.032 -11.125 -9.793 1.00 85.88 133 TRP A C 1
ATOM 1125 O O . TRP A 1 133 ? -9.281 -12.079 -9.061 1.00 85.88 133 TRP A O 1
ATOM 1135 N N . SER A 1 134 ? -9.773 -10.854 -10.877 1.00 89.19 134 SER A N 1
ATOM 1136 C CA . SER A 1 134 ? -10.932 -11.673 -11.263 1.00 89.19 134 SER A CA 1
ATOM 1137 C C . SER A 1 134 ? -10.522 -13.115 -11.588 1.00 89.19 134 SER A C 1
ATOM 1139 O O . SER A 1 134 ? -11.209 -14.070 -11.220 1.00 89.19 134 SER A O 1
ATOM 1141 N N . TYR A 1 135 ? -9.357 -13.301 -12.221 1.00 91.94 135 TYR A N 1
ATOM 1142 C CA . TYR A 1 135 ? -8.756 -14.624 -12.391 1.00 91.94 135 TYR A CA 1
ATOM 1143 C C . TYR A 1 135 ? -8.430 -15.286 -11.041 1.00 91.94 135 TYR A C 1
ATOM 1145 O O . TYR A 1 135 ? -8.789 -16.447 -10.836 1.00 91.94 135 TYR A O 1
ATOM 1153 N N . LEU A 1 136 ? -7.795 -14.562 -10.112 1.00 90.06 136 LEU A N 1
ATOM 1154 C CA . LEU A 1 136 ? -7.460 -15.085 -8.781 1.00 90.06 136 LEU A CA 1
ATOM 1155 C C . LEU A 1 136 ? -8.714 -15.493 -7.994 1.00 90.06 136 LEU A C 1
ATOM 1157 O O . LEU A 1 136 ? -8.722 -16.554 -7.375 1.00 90.06 136 LEU A O 1
ATOM 1161 N N . TYR A 1 137 ? -9.782 -14.698 -8.080 1.00 87.94 137 TYR A N 1
ATOM 1162 C CA . TYR A 1 137 ? -11.073 -14.973 -7.451 1.00 87.94 137 TYR A CA 1
ATOM 1163 C C . TYR A 1 137 ? -11.648 -16.334 -7.874 1.00 87.94 137 TYR A C 1
ATOM 1165 O O . TYR A 1 137 ? -12.084 -17.114 -7.029 1.00 87.94 137 TYR A O 1
ATOM 1173 N N . LYS A 1 138 ? -11.584 -16.645 -9.175 1.00 89.88 138 LYS A N 1
ATOM 1174 C CA . LYS A 1 138 ? -12.070 -17.917 -9.733 1.00 89.88 138 LYS A CA 1
ATOM 1175 C C . LYS A 1 138 ? -11.167 -19.095 -9.386 1.00 89.88 138 LYS A C 1
ATOM 1177 O O . LYS A 1 138 ? -11.654 -20.146 -8.995 1.00 89.88 138 LYS A O 1
ATOM 1182 N N . VAL A 1 139 ? -9.851 -18.938 -9.540 1.00 90.56 139 VAL A N 1
ATOM 1183 C CA . VAL A 1 139 ? -8.890 -20.038 -9.329 1.00 90.56 139 VAL A CA 1
ATOM 1184 C C . VAL A 1 139 ? -8.791 -20.453 -7.865 1.00 90.56 139 VAL A C 1
ATOM 1186 O O . VAL A 1 139 ? -8.451 -21.598 -7.582 1.00 90.56 139 VAL A O 1
ATOM 1189 N N . ASN A 1 140 ? -9.092 -19.542 -6.944 1.00 86.31 140 ASN A N 1
ATOM 1190 C CA . ASN A 1 140 ? -9.125 -19.835 -5.516 1.00 86.31 140 ASN A CA 1
ATOM 1191 C C . ASN A 1 140 ? -10.521 -20.274 -5.026 1.00 86.31 140 ASN A C 1
ATOM 1193 O O . ASN A 1 140 ? -10.728 -20.349 -3.817 1.00 86.31 140 ASN A O 1
ATOM 1197 N N . GLU A 1 141 ? -11.468 -20.544 -5.938 1.00 88.25 141 GLU A N 1
ATOM 1198 C CA . GLU A 1 141 ? -12.821 -21.044 -5.626 1.00 88.25 141 GLU A CA 1
ATOM 1199 C C . GLU A 1 141 ? -13.524 -20.189 -4.551 1.00 88.25 141 GLU A C 1
ATOM 1201 O O . GLU A 1 141 ? -14.121 -20.678 -3.591 1.00 88.25 141 GLU A O 1
ATOM 1206 N N . ILE A 1 142 ? -13.390 -18.860 -4.650 1.00 85.94 142 ILE A N 1
ATOM 1207 C CA . ILE A 1 142 ? -13.927 -17.943 -3.631 1.00 85.94 142 ILE A CA 1
ATOM 1208 C C . ILE A 1 142 ? -15.443 -17.776 -3.781 1.00 85.94 142 ILE A C 1
ATOM 1210 O O . ILE A 1 142 ? -16.138 -17.531 -2.794 1.00 85.94 142 ILE A O 1
ATOM 1214 N N . ASP A 1 143 ? -15.963 -17.948 -4.993 1.00 81.31 143 ASP A N 1
ATOM 1215 C CA . ASP A 1 143 ? -17.382 -17.862 -5.333 1.00 81.31 143 ASP A CA 1
ATOM 1216 C C . ASP A 1 143 ? -18.258 -18.908 -4.633 1.00 81.31 143 ASP A C 1
ATOM 1218 O O . ASP A 1 143 ? -19.447 -18.661 -4.431 1.00 81.31 143 ASP A O 1
ATOM 1222 N N . THR A 1 144 ? -17.687 -20.032 -4.198 1.00 80.06 144 THR A N 1
ATOM 1223 C CA . THR A 1 144 ? -18.421 -21.075 -3.469 1.00 80.06 144 THR A CA 1
ATOM 1224 C C . THR A 1 144 ? -18.639 -20.755 -1.987 1.00 80.06 144 THR A C 1
ATOM 1226 O O . THR A 1 144 ? -19.378 -21.467 -1.308 1.00 80.06 144 THR A O 1
ATOM 1229 N N . ASN A 1 145 ? -17.991 -19.715 -1.452 1.00 80.94 145 ASN A N 1
ATOM 1230 C CA . ASN A 1 145 ? -18.056 -19.361 -0.036 1.00 80.94 145 ASN A CA 1
ATOM 1231 C C . ASN A 1 145 ? -19.139 -18.301 0.236 1.00 80.94 145 ASN A C 1
ATOM 1233 O O . ASN A 1 145 ? -19.182 -17.247 -0.401 1.00 80.94 145 ASN A O 1
ATOM 1237 N N . ASP A 1 146 ? -19.978 -18.541 1.247 1.00 86.19 146 ASP A N 1
ATOM 1238 C CA . ASP A 1 146 ? -20.954 -17.555 1.717 1.00 86.19 146 ASP A CA 1
ATOM 1239 C C . ASP A 1 146 ? -20.323 -16.603 2.748 1.00 86.19 146 ASP A C 1
ATOM 1241 O O . ASP A 1 146 ? -20.002 -16.988 3.879 1.00 86.19 146 ASP A O 1
ATOM 1245 N N . PHE A 1 147 ? -20.164 -15.337 2.352 1.00 90.31 147 PHE A N 1
ATOM 1246 C CA . PHE A 1 147 ? -19.653 -14.264 3.207 1.00 90.31 147 PHE A CA 1
ATOM 1247 C C . PHE A 1 147 ? -20.731 -13.270 3.667 1.00 90.31 147 PHE A C 1
ATOM 1249 O O . PHE A 1 147 ? -20.404 -12.266 4.305 1.00 90.31 147 PHE A O 1
ATOM 1256 N N . THR A 1 148 ? -22.013 -13.537 3.393 1.00 88.56 148 THR A N 1
ATOM 1257 C CA . THR A 1 148 ? -23.126 -12.632 3.740 1.00 88.56 148 THR A CA 1
ATOM 1258 C C . THR A 1 148 ? -23.205 -12.374 5.243 1.00 88.56 148 THR A C 1
ATOM 1260 O O . THR A 1 148 ? -23.423 -11.239 5.661 1.00 88.56 148 THR A O 1
ATOM 1263 N N . LYS A 1 149 ? -22.894 -13.383 6.071 1.00 90.31 149 LYS A N 1
ATOM 1264 C CA . LYS A 1 149 ? -22.792 -13.257 7.538 1.00 90.31 149 LYS A CA 1
ATOM 1265 C C . LYS A 1 149 ? -21.744 -12.242 8.014 1.00 90.31 149 LYS A C 1
ATOM 1267 O O . LYS A 1 149 ? -21.783 -11.810 9.162 1.00 90.31 149 LYS A O 1
ATOM 1272 N N . PHE A 1 150 ? -20.796 -11.887 7.150 1.00 91.06 150 PHE A N 1
ATOM 1273 C CA . PHE A 1 150 ? -19.765 -10.886 7.406 1.00 91.06 150 PHE A CA 1
ATOM 1274 C C . PHE A 1 150 ? -20.072 -9.543 6.729 1.00 91.06 150 PHE A C 1
ATOM 1276 O O . PHE A 1 150 ? -19.273 -8.622 6.834 1.00 91.06 150 PHE A O 1
ATOM 1283 N N . GLY A 1 151 ? -21.186 -9.426 5.999 1.00 92.50 151 GLY A N 1
ATOM 1284 C CA . GLY A 1 151 ? -21.512 -8.230 5.223 1.00 92.50 151 GLY A CA 1
ATOM 1285 C C . GLY A 1 151 ? -20.598 -8.007 4.018 1.00 92.50 151 GLY A C 1
ATOM 1286 O O . GLY A 1 151 ? -20.578 -6.907 3.477 1.00 92.50 151 GLY A O 1
ATOM 1287 N N . ILE A 1 152 ? -19.824 -9.012 3.597 1.00 92.62 152 ILE A N 1
ATOM 1288 C CA . ILE A 1 152 ? -18.915 -8.901 2.451 1.00 92.62 152 ILE A CA 1
ATOM 1289 C C . ILE A 1 152 ? -19.685 -9.274 1.185 1.00 92.62 152 ILE A C 1
ATOM 1291 O O . ILE A 1 152 ? -20.108 -10.421 1.024 1.00 92.62 152 ILE A O 1
ATOM 1295 N N . VAL A 1 153 ? -19.861 -8.308 0.284 1.00 89.19 153 VAL A N 1
ATOM 1296 C CA . VAL A 1 153 ? -20.710 -8.474 -0.907 1.00 89.19 153 VAL A CA 1
ATOM 1297 C C . VAL A 1 153 ? -19.893 -8.464 -2.196 1.00 89.19 153 VAL A C 1
ATOM 1299 O O . VAL A 1 153 ? -20.112 -9.321 -3.054 1.00 89.19 153 VAL A O 1
ATOM 1302 N N . ASP A 1 154 ? -18.936 -7.544 -2.327 1.00 88.44 154 ASP A N 1
ATOM 1303 C CA . ASP A 1 154 ? -18.135 -7.398 -3.540 1.00 88.44 154 ASP A CA 1
ATOM 1304 C C . ASP A 1 154 ? -17.026 -8.460 -3.651 1.00 88.44 154 ASP A C 1
ATOM 1306 O O . ASP A 1 154 ? -16.485 -8.945 -2.656 1.00 88.44 154 ASP A O 1
ATOM 1310 N N . GLU A 1 155 ? -16.699 -8.846 -4.885 1.00 88.81 155 GLU A N 1
ATOM 1311 C CA . GLU A 1 155 ? -15.761 -9.940 -5.170 1.00 88.81 155 GLU A CA 1
ATOM 1312 C C . GLU A 1 155 ? -14.331 -9.641 -4.697 1.00 88.81 155 GLU A C 1
ATOM 1314 O O . GLU A 1 155 ? -13.643 -10.541 -4.210 1.00 88.81 155 GLU A O 1
ATOM 1319 N N . PHE A 1 156 ? -13.900 -8.377 -4.768 1.00 86.06 156 PHE A N 1
ATOM 1320 C CA . PHE A 1 156 ? -12.572 -7.970 -4.314 1.00 86.06 156 PHE A CA 1
ATOM 1321 C C . PHE A 1 156 ? -12.441 -8.116 -2.794 1.00 86.06 156 PHE A C 1
ATOM 1323 O O . PHE A 1 156 ? -11.496 -8.742 -2.319 1.00 86.06 156 PHE A O 1
ATOM 1330 N N . SER A 1 157 ? -13.415 -7.639 -2.016 1.00 89.00 157 SER A N 1
ATOM 1331 C CA . SER A 1 157 ? -13.432 -7.819 -0.563 1.00 89.00 157 SER A CA 1
ATOM 1332 C C . SER A 1 157 ? -13.504 -9.290 -0.157 1.00 89.00 157 SER A C 1
ATOM 1334 O O . SER A 1 157 ? -12.859 -9.676 0.817 1.00 89.00 157 SER A O 1
ATOM 1336 N N . LYS A 1 158 ? -14.237 -10.134 -0.899 1.00 90.38 158 LYS A N 1
ATOM 1337 C CA . LYS A 1 158 ? -14.251 -11.591 -0.663 1.00 90.38 158 LYS A CA 1
ATOM 1338 C C . LYS A 1 158 ? -12.861 -12.195 -0.847 1.00 90.38 158 LYS A C 1
ATOM 1340 O O . LYS A 1 158 ? -12.411 -12.946 0.016 1.00 90.38 158 LYS A O 1
ATOM 1345 N N . TYR A 1 159 ? -12.176 -11.835 -1.933 1.00 88.00 159 TYR A N 1
ATOM 1346 C CA . TYR A 1 159 ? -10.800 -12.258 -2.191 1.00 88.00 159 TYR A CA 1
ATOM 1347 C C . TYR A 1 159 ? -9.846 -11.783 -1.087 1.00 88.00 159 TYR A C 1
ATOM 1349 O O . TYR A 1 159 ? -9.130 -12.592 -0.500 1.00 88.00 159 TYR A O 1
ATOM 1357 N N . MET A 1 160 ? -9.889 -10.494 -0.740 1.00 87.19 160 MET A N 1
ATOM 1358 C CA . MET A 1 160 ? -9.031 -9.904 0.291 1.00 87.19 160 MET A CA 1
ATOM 1359 C C . MET A 1 160 ? -9.250 -10.534 1.668 1.00 87.19 160 MET A C 1
ATOM 1361 O O . MET A 1 160 ? -8.292 -10.787 2.398 1.00 87.19 160 MET A O 1
ATOM 1365 N N . TYR A 1 161 ? -10.496 -10.842 2.014 1.00 88.19 161 TYR A N 1
ATOM 1366 C CA . TYR A 1 161 ? -10.808 -11.508 3.268 1.00 88.19 161 TYR A CA 1
ATOM 1367 C C . TYR A 1 161 ? -10.335 -12.962 3.281 1.00 88.19 161 TYR A C 1
ATOM 1369 O O . TYR A 1 161 ? -9.710 -13.392 4.248 1.00 88.19 161 TYR A O 1
ATOM 1377 N N . LYS A 1 162 ? -10.613 -13.715 2.211 1.00 86.88 162 LYS A N 1
ATOM 1378 C CA . LYS A 1 162 ? -10.323 -15.150 2.149 1.00 86.88 162 LYS A CA 1
ATOM 1379 C C . LYS A 1 162 ? -8.829 -15.452 2.056 1.00 86.88 162 LYS A C 1
ATOM 1381 O O . LYS A 1 162 ? -8.361 -16.334 2.767 1.00 86.88 162 LYS A O 1
ATOM 1386 N N . GLU A 1 163 ? -8.112 -14.735 1.197 1.00 84.75 163 GLU A N 1
ATOM 1387 C CA . GLU A 1 163 ? -6.703 -15.017 0.895 1.00 84.75 163 GLU A CA 1
ATOM 1388 C C . GLU A 1 163 ? -5.742 -14.234 1.787 1.00 84.75 163 GLU A C 1
ATOM 1390 O O . GLU A 1 163 ? -4.666 -14.730 2.107 1.00 84.75 163 GLU A O 1
ATOM 1395 N N . HIS A 1 164 ? -6.132 -13.027 2.218 1.00 81.50 164 HIS A N 1
ATOM 1396 C CA . HIS A 1 164 ? -5.236 -12.117 2.948 1.00 81.50 164 HIS A CA 1
ATOM 1397 C C . HIS A 1 164 ? -5.701 -11.792 4.367 1.00 81.50 164 HIS A C 1
ATOM 1399 O O . HIS A 1 164 ? -5.060 -10.996 5.054 1.00 81.50 164 HIS A O 1
ATOM 1405 N N . GLY A 1 165 ? -6.819 -12.368 4.821 1.00 85.38 165 GLY A N 1
ATOM 1406 C CA . GLY A 1 165 ? -7.359 -12.115 6.158 1.00 85.38 165 GLY A CA 1
ATOM 1407 C C . GLY A 1 165 ? -7.749 -10.653 6.386 1.00 85.38 165 GLY A C 1
ATOM 1408 O O . GLY A 1 165 ? -7.717 -10.186 7.525 1.00 85.38 165 GLY A O 1
ATOM 1409 N N . VAL A 1 166 ? -8.070 -9.916 5.316 1.00 89.06 1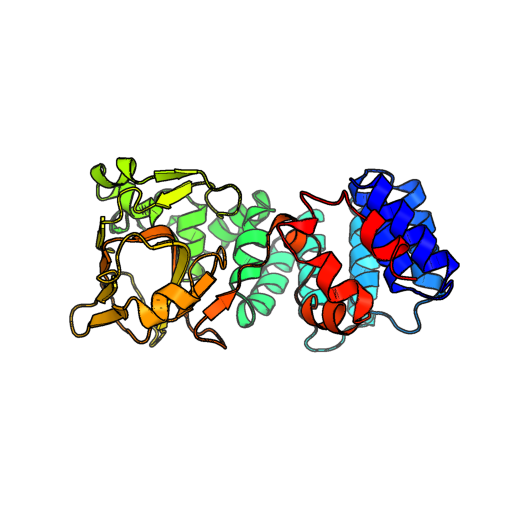66 VAL A N 1
ATOM 1410 C CA . VAL A 1 166 ? -8.351 -8.476 5.356 1.00 89.06 166 VAL A CA 1
ATOM 1411 C C . VAL A 1 166 ? -9.840 -8.223 5.286 1.00 89.06 166 VAL A C 1
ATOM 1413 O O . VAL A 1 166 ? -10.510 -8.518 4.302 1.00 89.06 166 VAL A O 1
ATOM 1416 N N . TYR A 1 167 ? -10.353 -7.625 6.347 1.00 92.00 167 TYR A N 1
ATOM 1417 C CA . TYR A 1 167 ? -11.734 -7.222 6.478 1.00 92.00 167 TYR A CA 1
ATOM 1418 C C . TYR A 1 167 ? -11.853 -5.706 6.310 1.00 92.00 167 TYR A C 1
ATOM 1420 O O . TYR A 1 167 ? -11.470 -4.937 7.198 1.00 92.00 167 TYR A O 1
ATOM 1428 N N . PHE A 1 168 ? -12.402 -5.261 5.178 1.00 93.50 168 PHE A N 1
ATOM 1429 C CA . PHE A 1 168 ? -12.742 -3.852 4.988 1.00 93.50 168 PHE A CA 1
ATOM 1430 C C . PHE A 1 168 ? -13.860 -3.449 5.945 1.00 93.50 168 PHE A C 1
ATOM 1432 O O . PHE A 1 168 ? -14.926 -4.063 5.972 1.00 93.50 168 PHE A O 1
ATOM 1439 N N . VAL A 1 169 ? -13.631 -2.389 6.719 1.00 94.69 169 VAL A N 1
ATOM 1440 C CA . VAL A 1 169 ? -14.580 -1.924 7.742 1.00 94.69 169 VAL A CA 1
ATOM 1441 C C . VAL A 1 169 ? -15.875 -1.418 7.108 1.00 94.69 169 VAL A C 1
ATOM 1443 O O . VAL A 1 169 ? -16.938 -1.515 7.719 1.00 94.69 169 VAL A O 1
ATOM 1446 N N . LEU A 1 170 ? -15.815 -0.973 5.851 1.00 94.38 170 LEU A N 1
ATOM 1447 C CA . LEU A 1 170 ? -16.984 -0.584 5.070 1.00 94.38 170 LEU A CA 1
ATOM 1448 C C . LEU A 1 170 ? -18.032 -1.705 4.965 1.00 94.38 170 LEU A C 1
ATOM 1450 O O . LEU A 1 170 ? -19.223 -1.405 4.961 1.00 94.38 170 LEU A O 1
ATOM 1454 N N . ASN A 1 171 ? -17.629 -2.982 4.990 1.00 94.69 171 ASN A N 1
ATOM 1455 C CA . ASN A 1 171 ? -18.554 -4.124 4.956 1.00 94.69 171 ASN A CA 1
ATOM 1456 C C . ASN A 1 171 ? -19.542 -4.135 6.134 1.00 94.69 171 ASN A C 1
ATOM 1458 O O . ASN A 1 171 ? -20.639 -4.675 6.018 1.00 94.69 171 ASN A O 1
ATOM 1462 N N . LEU A 1 172 ? -19.214 -3.472 7.251 1.00 95.00 172 LEU A N 1
ATOM 1463 C CA . LEU A 1 172 ? -20.145 -3.313 8.371 1.00 95.00 172 LEU A CA 1
ATOM 1464 C C . LEU A 1 172 ? -21.405 -2.534 7.995 1.00 95.00 172 LEU A C 1
ATOM 1466 O O . LEU A 1 172 ? -22.434 -2.719 8.633 1.00 95.00 172 LEU A O 1
ATOM 1470 N N . THR A 1 173 ? -21.352 -1.691 6.966 1.00 94.56 173 THR A N 1
ATOM 1471 C CA . THR A 1 173 ? -22.521 -0.926 6.507 1.00 94.56 173 THR A CA 1
ATOM 1472 C C . THR A 1 173 ? -23.595 -1.825 5.894 1.00 94.56 173 THR A C 1
ATOM 1474 O O . THR A 1 173 ? -24.778 -1.511 5.990 1.00 94.56 173 THR A O 1
ATOM 1477 N N . ASN A 1 174 ? -23.203 -2.996 5.378 1.00 94.31 174 ASN A N 1
ATOM 1478 C CA . ASN A 1 174 ? -24.127 -4.030 4.911 1.00 94.31 174 ASN A CA 1
ATOM 1479 C C . ASN A 1 174 ? -24.787 -4.797 6.072 1.00 94.31 174 ASN A C 1
ATOM 1481 O O . ASN A 1 174 ? -25.830 -5.414 5.880 1.00 94.31 174 ASN A O 1
ATOM 1485 N N . LEU A 1 175 ? -24.194 -4.762 7.272 1.00 94.00 175 LEU A N 1
ATOM 1486 C CA . LEU A 1 175 ? -24.745 -5.373 8.491 1.00 94.00 175 LEU A CA 1
ATOM 1487 C C . LEU A 1 175 ? -25.525 -4.371 9.353 1.00 94.00 175 LEU A C 1
ATOM 1489 O O . LEU A 1 175 ? -26.458 -4.751 10.054 1.00 94.00 175 LEU A O 1
ATOM 1493 N N . ASN A 1 176 ? -25.134 -3.098 9.321 1.00 93.94 176 ASN A N 1
ATOM 1494 C CA . ASN A 1 176 ? -25.784 -2.008 10.030 1.00 93.94 176 ASN A CA 1
ATOM 1495 C C . ASN A 1 176 ? -25.798 -0.748 9.155 1.00 93.94 176 ASN A C 1
ATOM 1497 O O . ASN A 1 176 ? -24.801 -0.027 9.056 1.00 93.94 176 ASN A O 1
ATOM 1501 N N . SER A 1 177 ? -26.961 -0.447 8.577 1.00 92.12 177 SER A N 1
ATOM 1502 C CA . SER A 1 177 ? -27.156 0.698 7.684 1.00 92.12 177 SER A CA 1
ATOM 1503 C C . SER A 1 177 ? -26.950 2.055 8.361 1.00 92.12 177 SER A C 1
ATOM 1505 O O . SER A 1 177 ? -26.672 3.037 7.676 1.00 92.12 177 SER A O 1
ATOM 1507 N N . GLU A 1 178 ? -27.036 2.146 9.694 1.00 92.75 178 GLU A N 1
ATOM 1508 C CA . GLU A 1 178 ? -26.729 3.389 10.415 1.00 92.75 178 GLU A CA 1
ATOM 1509 C C . GLU A 1 178 ? -25.263 3.799 10.241 1.00 92.75 178 GLU A C 1
ATOM 1511 O O . GLU A 1 178 ? -24.938 4.982 10.345 1.00 92.75 178 GLU A O 1
ATOM 1516 N N . LEU A 1 179 ? -24.370 2.850 9.935 1.00 93.00 179 LEU A N 1
ATOM 1517 C CA . LEU A 1 179 ? -22.958 3.143 9.706 1.00 93.00 179 LEU A CA 1
ATOM 1518 C C . LEU A 1 179 ? -22.705 3.891 8.390 1.00 93.00 179 LEU A C 1
ATOM 1520 O O . LEU A 1 179 ? -21.652 4.512 8.244 1.00 93.00 179 LEU A O 1
ATOM 1524 N N . CYS A 1 180 ? -23.668 3.909 7.460 1.00 91.44 180 CYS A N 1
ATOM 1525 C CA . CYS A 1 180 ? -23.561 4.668 6.211 1.00 91.44 180 CYS A CA 1
ATOM 1526 C C . CYS A 1 180 ? -23.326 6.164 6.461 1.00 91.44 180 CYS A C 1
ATOM 1528 O O . CYS A 1 180 ? -22.613 6.815 5.700 1.00 91.44 180 CYS A O 1
ATOM 1530 N N . GLN A 1 181 ? -23.841 6.708 7.571 1.00 92.25 181 GLN A N 1
ATOM 1531 C CA . GLN A 1 181 ? -23.635 8.114 7.932 1.00 92.25 181 GLN A CA 1
ATOM 1532 C C . GLN A 1 181 ? -22.169 8.455 8.242 1.00 92.25 181 GLN A C 1
ATOM 1534 O O . GLN A 1 181 ? -21.809 9.630 8.233 1.00 92.25 181 GLN A O 1
ATOM 1539 N N . PHE A 1 182 ? -21.317 7.459 8.503 1.00 93.69 182 PHE A N 1
ATOM 1540 C CA . PHE A 1 182 ? -19.895 7.625 8.809 1.00 93.69 182 PHE A CA 1
ATOM 1541 C C . PHE A 1 182 ? -18.990 7.412 7.591 1.00 93.69 182 PHE A C 1
ATOM 1543 O O . PHE A 1 182 ? -17.779 7.566 7.709 1.00 93.69 182 PHE A O 1
ATOM 1550 N N . GLN A 1 183 ? -19.546 7.102 6.418 1.00 93.38 183 GLN A N 1
ATOM 1551 C CA . GLN A 1 183 ? -18.751 6.957 5.202 1.00 93.38 183 GLN A CA 1
ATOM 1552 C C . GLN A 1 183 ? -18.140 8.298 4.774 1.00 93.38 183 GLN A C 1
ATOM 1554 O O . GLN A 1 183 ? -18.752 9.367 4.914 1.00 93.38 183 GLN A O 1
ATOM 1559 N N . GLU A 1 184 ? -16.920 8.218 4.254 1.00 92.56 184 GLU A N 1
ATOM 1560 C CA . GLU A 1 184 ? -16.161 9.320 3.672 1.00 92.56 184 GLU A CA 1
ATOM 1561 C C . GLU A 1 184 ? -15.366 8.784 2.474 1.00 92.56 184 GLU A C 1
ATOM 1563 O O . GLU A 1 184 ? -14.871 7.656 2.517 1.00 92.56 184 GLU A O 1
ATOM 1568 N N . SER A 1 185 ? -15.256 9.565 1.398 1.00 88.19 185 SER A N 1
ATOM 1569 C CA . SER A 1 185 ? -14.406 9.208 0.263 1.00 88.19 185 SER A CA 1
ATOM 1570 C C . SER A 1 185 ? -12.935 9.442 0.590 1.00 88.19 185 SER A C 1
ATOM 1572 O O . SER A 1 185 ? -12.566 10.455 1.181 1.00 88.19 185 SER A O 1
ATOM 1574 N N . ASP A 1 186 ? -12.083 8.508 0.179 1.00 83.75 186 ASP A N 1
ATOM 1575 C CA . ASP A 1 186 ? -10.635 8.643 0.303 1.00 83.75 186 ASP A CA 1
ATOM 1576 C C . ASP A 1 186 ? -9.955 8.007 -0.910 1.00 83.75 186 ASP A C 1
ATOM 1578 O O . ASP A 1 186 ? -10.009 6.793 -1.111 1.00 83.75 186 ASP A O 1
ATOM 1582 N N . ILE A 1 187 ? -9.307 8.842 -1.723 1.00 74.06 187 ILE A N 1
ATOM 1583 C CA . ILE A 1 187 ? -8.652 8.436 -2.977 1.00 74.06 187 ILE A CA 1
ATOM 1584 C C . ILE A 1 187 ? -7.459 7.500 -2.717 1.00 74.06 187 ILE A C 1
ATOM 1586 O O . ILE A 1 187 ? -7.082 6.727 -3.591 1.00 74.06 187 ILE A O 1
ATOM 1590 N N . ASN A 1 188 ? -6.870 7.543 -1.520 1.00 72.00 188 ASN A N 1
ATOM 1591 C CA . ASN A 1 188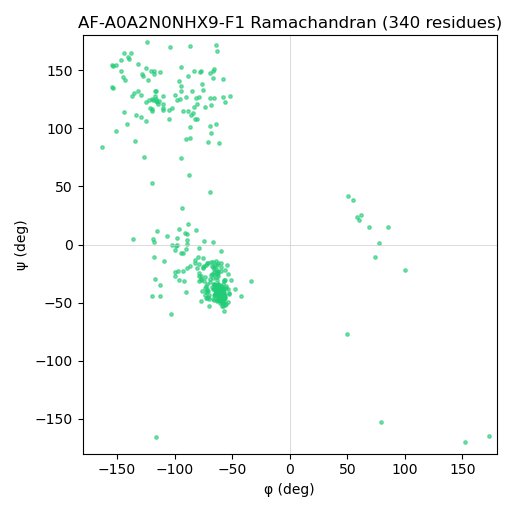 ? -5.737 6.699 -1.145 1.00 72.00 188 ASN A CA 1
ATOM 1592 C C . ASN A 1 188 ? -6.173 5.365 -0.517 1.00 72.00 188 ASN A C 1
ATOM 1594 O O . ASN A 1 188 ? -5.315 4.527 -0.215 1.00 72.00 188 ASN A O 1
ATOM 1598 N N . SER A 1 189 ? -7.477 5.159 -0.312 1.00 78.38 189 SER A N 1
ATOM 1599 C CA . SER A 1 189 ? -8.034 3.894 0.165 1.00 78.38 189 SER A CA 1
ATOM 1600 C C . SER A 1 189 ? -8.240 2.894 -0.977 1.00 78.38 189 SER A C 1
ATOM 1602 O O . SER A 1 189 ? -8.547 3.264 -2.109 1.00 78.38 189 SER A O 1
ATOM 1604 N N . LEU A 1 190 ? -8.121 1.605 -0.668 1.00 75.50 190 LEU A N 1
ATOM 1605 C CA . LEU A 1 190 ? -8.276 0.499 -1.614 1.00 75.50 190 LEU A CA 1
ATOM 1606 C C . LEU A 1 190 ? -9.707 0.370 -2.146 1.00 75.50 190 LEU A C 1
ATOM 1608 O O . LEU A 1 190 ? -9.912 -0.094 -3.258 1.00 75.50 190 LEU A O 1
ATOM 1612 N N . SER A 1 191 ? -10.713 0.774 -1.367 1.00 75.44 191 SER A N 1
ATOM 1613 C CA . SER A 1 191 ? -12.118 0.709 -1.800 1.00 75.44 191 SER A CA 1
ATOM 1614 C C . SER A 1 191 ? -12.666 2.050 -2.309 1.00 75.44 191 SER A C 1
ATOM 1616 O O . SER A 1 191 ? -13.806 2.122 -2.757 1.00 75.44 191 SER A O 1
ATOM 1618 N N . GLY A 1 192 ? -11.878 3.130 -2.226 1.00 80.31 192 GLY A N 1
ATOM 1619 C CA . GLY A 1 192 ? -12.321 4.507 -2.485 1.00 80.31 192 GLY A CA 1
ATOM 1620 C C . GLY A 1 192 ? -13.190 5.116 -1.374 1.00 80.31 192 GLY A C 1
ATOM 1621 O O . GLY A 1 192 ? -13.431 6.327 -1.373 1.00 80.31 192 GLY A O 1
ATOM 1622 N N . LEU A 1 193 ? -13.641 4.303 -0.415 1.00 88.19 193 LEU A N 1
ATOM 1623 C CA . LEU A 1 193 ? -14.459 4.692 0.728 1.00 88.19 193 LEU A CA 1
ATOM 1624 C C . LEU A 1 193 ? -13.844 4.181 2.037 1.00 88.19 193 LEU A C 1
ATOM 1626 O O . LEU A 1 193 ? -13.247 3.106 2.107 1.00 88.19 193 LEU A O 1
ATOM 1630 N N . VAL A 1 194 ? -14.027 4.950 3.105 1.00 93.06 194 VAL A N 1
ATOM 1631 C CA . VAL A 1 194 ? -13.576 4.607 4.460 1.00 93.06 194 VAL A CA 1
ATOM 1632 C C . VAL A 1 194 ? -14.643 4.964 5.486 1.00 93.06 194 VAL A C 1
ATOM 1634 O O . VAL A 1 194 ? -15.573 5.721 5.201 1.00 93.06 194 VAL A O 1
ATOM 1637 N N . ILE A 1 195 ? -14.510 4.430 6.701 1.00 95.50 195 ILE A N 1
ATOM 1638 C CA . ILE A 1 195 ? -15.345 4.832 7.833 1.00 95.50 195 ILE A CA 1
ATOM 1639 C C . ILE A 1 195 ? -14.609 5.903 8.635 1.00 95.50 195 ILE A C 1
ATOM 1641 O O . ILE A 1 195 ? -13.481 5.699 9.075 1.00 95.50 195 ILE A O 1
ATOM 1645 N N . SER A 1 196 ? -15.267 7.039 8.836 1.00 94.62 196 SER A N 1
ATOM 1646 C CA . SER A 1 196 ? -14.749 8.221 9.516 1.00 94.62 196 SER A CA 1
ATOM 1647 C C . SER A 1 196 ? -15.565 8.504 10.767 1.00 94.62 196 SER A C 1
ATOM 1649 O O . SER A 1 196 ? -16.793 8.532 10.723 1.00 94.62 196 SER A O 1
ATOM 1651 N N . SER A 1 197 ? -14.906 8.745 11.898 1.00 93.12 197 SER A N 1
ATOM 1652 C CA . SER A 1 197 ? -15.599 9.043 13.157 1.00 93.12 197 SER A CA 1
ATOM 1653 C C . SER A 1 197 ? -16.317 10.398 13.153 1.00 93.12 197 SER A C 1
ATOM 1655 O O . SER A 1 197 ? -17.160 10.614 14.023 1.00 93.12 197 SER A O 1
ATOM 1657 N N . LYS A 1 198 ? -16.012 11.291 12.194 1.00 85.50 198 LYS A N 1
ATOM 1658 C CA . LYS A 1 198 ? -16.577 12.643 11.985 1.00 85.50 198 LYS A CA 1
ATOM 1659 C C . LYS A 1 198 ? -16.599 13.519 13.247 1.00 85.50 198 LYS A C 1
ATOM 1661 O O . LYS A 1 198 ? -15.744 14.375 13.430 1.00 85.50 198 LYS A O 1
ATOM 1666 N N . ASN A 1 199 ? -17.552 13.265 14.141 1.00 77.19 199 ASN A N 1
ATOM 1667 C CA . ASN A 1 199 ? -17.838 14.029 15.357 1.00 77.19 199 ASN A CA 1
ATOM 1668 C C . ASN A 1 199 ? -17.056 13.543 16.591 1.00 77.19 199 ASN A C 1
ATOM 1670 O O . ASN A 1 199 ? -17.346 13.954 17.713 1.00 77.19 199 ASN A O 1
ATOM 1674 N N . GLY A 1 200 ? -16.092 12.639 16.410 1.00 77.06 200 GLY A N 1
ATOM 1675 C CA . GLY A 1 200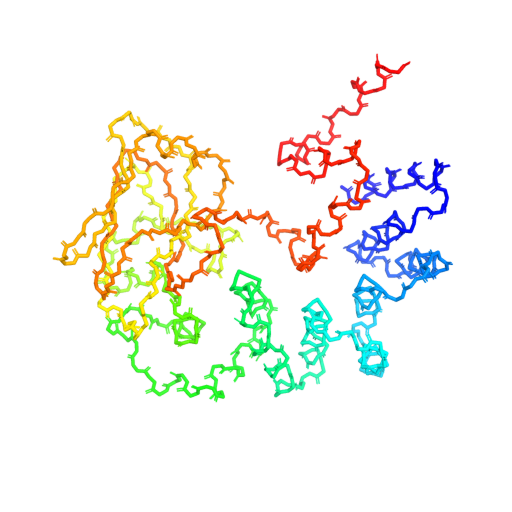 ? -15.194 12.194 17.471 1.00 77.06 200 GLY A CA 1
ATOM 1676 C C . GLY A 1 200 ? -15.549 10.861 18.119 1.00 77.06 200 GLY A C 1
ATOM 1677 O O . GLY A 1 200 ? -14.654 10.230 18.674 1.00 77.06 200 GLY A O 1
ATOM 1678 N N . ASN A 1 201 ? -16.808 10.423 18.036 1.00 90.56 201 ASN A N 1
ATOM 1679 C CA . ASN A 1 201 ? -17.290 9.219 18.711 1.00 90.56 201 ASN A CA 1
ATOM 1680 C C . ASN A 1 201 ? -17.820 8.203 17.705 1.00 90.56 201 ASN A C 1
ATOM 1682 O O . ASN A 1 201 ? -18.705 8.517 16.912 1.00 90.56 201 ASN A O 1
ATOM 1686 N N . LEU A 1 202 ? -17.298 6.981 17.757 1.00 94.19 202 LEU A N 1
ATOM 1687 C CA . LEU A 1 202 ? -17.703 5.904 16.863 1.00 94.19 202 LEU A CA 1
ATOM 1688 C C . LEU A 1 202 ? -17.471 4.555 17.537 1.00 94.19 202 LEU A C 1
ATOM 1690 O O . LEU A 1 202 ? -16.407 4.311 18.100 1.00 94.19 202 LEU A O 1
ATOM 1694 N N . ARG A 1 203 ? -18.455 3.659 17.444 1.00 94.31 203 ARG A N 1
ATOM 1695 C CA . ARG A 1 203 ? -18.325 2.275 17.898 1.00 94.31 203 ARG A CA 1
ATOM 1696 C C . ARG A 1 203 ? -18.596 1.327 16.743 1.00 94.31 203 ARG A C 1
ATOM 1698 O O . ARG A 1 203 ? -19.660 1.365 16.136 1.00 94.31 203 ARG A O 1
ATOM 1705 N N . LEU A 1 204 ? -17.635 0.455 16.481 1.00 94.44 204 LEU A N 1
ATOM 1706 C CA . LEU A 1 204 ? -17.686 -0.569 15.451 1.00 94.44 204 LEU A CA 1
ATOM 1707 C C . LEU A 1 204 ? -17.633 -1.929 16.131 1.00 94.44 204 LEU A C 1
ATOM 1709 O O . LEU A 1 204 ? -16.716 -2.197 16.905 1.00 94.44 204 LEU A O 1
ATOM 1713 N N . VAL A 1 205 ? -18.610 -2.784 15.855 1.00 93.00 205 VAL A N 1
ATOM 1714 C CA . VAL A 1 205 ? -18.614 -4.179 16.308 1.00 93.00 205 VAL A CA 1
ATOM 1715 C C . VAL A 1 205 ? -18.406 -5.046 15.079 1.00 93.00 205 VAL A C 1
ATOM 1717 O O . VAL A 1 205 ? -19.232 -5.027 14.171 1.00 93.00 205 VAL A O 1
ATOM 1720 N N . LEU A 1 206 ? -17.287 -5.763 15.034 1.00 91.31 206 LEU A N 1
ATOM 1721 C CA . LEU A 1 206 ? -16.984 -6.677 13.941 1.00 91.31 206 LEU A CA 1
ATOM 1722 C C . LEU A 1 206 ? -17.787 -7.975 14.094 1.00 91.31 206 LEU A C 1
ATOM 1724 O O . LEU A 1 206 ? -18.054 -8.396 15.228 1.00 91.31 206 LEU A O 1
ATOM 1728 N N . PRO A 1 207 ? -18.145 -8.637 12.979 1.00 90.00 207 PRO A N 1
ATOM 1729 C CA . PRO A 1 207 ? -18.643 -10.005 13.035 1.00 90.00 207 PRO A CA 1
ATOM 1730 C C . PRO A 1 207 ? -17.551 -10.946 13.575 1.00 90.00 207 PRO A C 1
ATOM 1732 O O . PRO A 1 207 ? -16.382 -10.573 13.666 1.00 90.00 207 PRO A O 1
ATOM 1735 N N . ILE A 1 208 ? -17.925 -12.172 13.950 1.00 86.31 208 ILE A N 1
ATOM 1736 C CA . ILE A 1 208 ? -16.971 -13.195 14.409 1.00 86.31 208 ILE A CA 1
ATOM 1737 C C . ILE A 1 208 ? -16.116 -13.614 13.214 1.00 86.31 208 ILE A C 1
ATOM 1739 O O . ILE A 1 208 ? -16.543 -14.446 12.421 1.00 86.31 208 ILE A O 1
ATOM 1743 N N . LEU A 1 209 ? -14.937 -13.021 13.054 1.00 80.12 209 LEU A N 1
ATOM 1744 C CA . LEU A 1 209 ? -14.062 -13.285 11.921 1.00 80.12 209 LEU A CA 1
ATOM 1745 C C . LEU A 1 209 ? -13.383 -14.642 12.118 1.00 80.12 209 LEU A C 1
ATOM 1747 O O . LEU A 1 209 ? -12.853 -14.935 13.188 1.00 80.12 209 LEU A O 1
ATOM 1751 N N . ASN A 1 210 ? -13.380 -15.468 11.073 1.00 70.75 210 ASN A N 1
ATOM 1752 C CA . ASN A 1 210 ? -12.626 -16.713 11.074 1.00 70.75 210 ASN A CA 1
ATOM 1753 C C . ASN A 1 210 ? -11.128 -16.376 11.038 1.00 70.75 210 ASN A C 1
ATOM 1755 O O . ASN A 1 210 ? -10.607 -16.027 9.982 1.00 70.75 210 ASN A O 1
ATOM 1759 N N . ASN A 1 211 ? -10.446 -16.472 12.177 1.00 64.44 211 ASN A N 1
ATOM 1760 C CA . ASN A 1 211 ? -8.990 -16.432 12.241 1.00 64.44 211 ASN A CA 1
ATOM 1761 C C . ASN A 1 211 ? -8.499 -17.732 12.888 1.00 64.44 211 ASN A C 1
ATOM 1763 O O . ASN A 1 211 ? -8.859 -18.030 14.026 1.00 64.44 211 ASN A O 1
ATOM 1767 N N . TYR A 1 212 ? -7.734 -18.521 12.135 1.00 54.41 212 TYR A N 1
ATOM 1768 C CA . TYR A 1 212 ? -7.220 -19.821 12.579 1.00 54.41 212 TYR A CA 1
ATOM 1769 C C . TYR A 1 212 ? -5.820 -19.723 13.203 1.00 54.41 212 TYR A C 1
ATOM 1771 O O . TYR A 1 212 ? -5.359 -20.696 13.795 1.00 54.41 212 TYR A O 1
ATOM 1779 N N . ASP A 1 213 ? -5.191 -18.545 13.138 1.00 57.97 213 ASP A N 1
ATOM 1780 C CA . ASP A 1 213 ? -3.814 -18.324 13.569 1.00 57.97 213 ASP A CA 1
ATOM 1781 C C . ASP A 1 213 ? -3.728 -17.317 14.728 1.00 57.97 213 ASP A C 1
ATOM 1783 O O . ASP A 1 213 ? -4.514 -16.367 14.817 1.00 57.97 213 ASP A O 1
ATOM 1787 N N . TYR A 1 214 ? -2.727 -17.488 15.602 1.00 60.59 214 TYR A N 1
ATOM 1788 C CA . TYR A 1 214 ? -2.375 -16.607 16.734 1.00 60.59 214 TYR A CA 1
ATOM 1789 C C . TYR A 1 214 ? -1.808 -15.241 16.286 1.00 60.59 214 TYR A C 1
ATOM 1791 O O . TYR A 1 214 ? -0.793 -14.763 16.786 1.00 60.59 214 TYR A O 1
ATOM 1799 N N . ASN A 1 215 ? -2.448 -14.620 15.304 1.00 73.00 215 ASN A N 1
ATOM 1800 C CA . ASN A 1 215 ? -2.022 -13.388 14.665 1.00 73.00 215 ASN A CA 1
ATOM 1801 C C . ASN A 1 215 ? -2.560 -12.156 15.403 1.00 73.00 215 ASN A C 1
ATOM 1803 O O . ASN A 1 215 ? -3.692 -12.160 15.898 1.00 73.00 215 ASN A O 1
ATOM 1807 N N . TYR A 1 216 ? -1.770 -11.079 15.433 1.00 82.31 216 TYR A N 1
ATOM 1808 C CA . TYR A 1 216 ? -2.210 -9.804 15.995 1.00 82.31 216 TYR A CA 1
ATOM 1809 C C . TYR A 1 216 ? -3.289 -9.160 15.125 1.00 82.31 216 TYR A C 1
ATOM 1811 O O . TYR A 1 216 ? -3.266 -9.241 13.893 1.00 82.31 216 TYR A O 1
ATOM 1819 N N . LEU A 1 217 ? -4.205 -8.444 15.778 1.00 88.19 217 LEU A N 1
ATOM 1820 C CA . LEU A 1 217 ? -5.123 -7.544 15.093 1.00 88.19 217 LEU A CA 1
ATOM 1821 C C . LEU A 1 217 ? -4.365 -6.289 14.641 1.00 88.19 217 LEU A C 1
ATOM 1823 O O . LEU A 1 217 ? -3.852 -5.528 15.471 1.00 88.19 217 LEU A O 1
ATOM 1827 N N . ILE A 1 218 ? -4.333 -6.062 13.332 1.00 90.38 218 ILE A N 1
ATOM 1828 C CA . ILE A 1 218 ? -3.733 -4.894 12.690 1.00 90.38 218 ILE A CA 1
ATOM 1829 C C . ILE A 1 218 ? -4.854 -4.036 12.110 1.00 90.38 218 ILE A C 1
ATOM 1831 O O . ILE A 1 218 ? -5.698 -4.525 11.363 1.00 90.38 218 ILE A O 1
ATOM 1835 N N . CYS A 1 219 ? -4.862 -2.748 12.439 1.00 92.94 219 CYS A N 1
ATOM 1836 C CA . CYS A 1 219 ? -5.868 -1.803 11.964 1.00 92.94 219 CYS A CA 1
ATOM 1837 C C . CYS A 1 219 ? -5.213 -0.730 11.093 1.00 92.94 219 CYS A C 1
ATOM 1839 O O . CYS A 1 219 ? -4.304 -0.036 11.560 1.00 92.94 219 CYS A O 1
ATOM 1841 N N . LYS A 1 220 ? -5.678 -0.580 9.845 1.00 92.75 220 LYS A N 1
ATOM 1842 C CA . LYS A 1 220 ? -5.271 0.535 8.986 1.00 92.75 220 LYS A CA 1
ATOM 1843 C C . LYS A 1 220 ? -6.134 1.751 9.295 1.00 92.75 220 LYS A C 1
ATOM 1845 O O . LYS A 1 220 ? -7.341 1.749 9.043 1.00 92.75 220 LYS A O 1
ATOM 1850 N N . MET A 1 221 ? -5.503 2.784 9.840 1.00 93.75 221 MET A N 1
ATOM 1851 C CA . MET A 1 221 ? -6.167 3.983 10.338 1.00 93.75 221 MET A CA 1
ATOM 1852 C C . MET A 1 221 ? -5.400 5.260 9.991 1.00 93.75 221 MET A C 1
ATOM 1854 O O . MET A 1 221 ? -4.196 5.228 9.748 1.00 93.75 221 MET A O 1
ATOM 1858 N N . ASN A 1 222 ? -6.100 6.389 10.015 1.00 92.69 222 ASN A N 1
ATOM 1859 C CA . ASN A 1 222 ? -5.536 7.724 9.848 1.00 92.69 222 ASN A CA 1
ATOM 1860 C C . ASN A 1 222 ? -6.116 8.650 10.924 1.00 92.69 222 ASN A C 1
ATOM 1862 O O . ASN A 1 222 ? -7.311 8.949 10.906 1.00 92.69 222 ASN A O 1
ATOM 1866 N N . VAL A 1 223 ? -5.284 9.081 11.875 1.00 93.94 223 VAL A N 1
ATOM 1867 C CA . VAL A 1 223 ? -5.684 10.014 12.938 1.00 93.94 223 VAL A CA 1
ATOM 1868 C C . VAL A 1 223 ? -5.516 11.439 12.414 1.00 93.94 223 VAL A C 1
ATOM 1870 O O . VAL A 1 223 ? -4.402 11.963 12.363 1.00 93.94 223 VAL A O 1
ATOM 1873 N N . LYS A 1 224 ? -6.628 12.066 12.013 1.00 92.12 224 LYS A N 1
ATOM 1874 C CA . LYS A 1 224 ? -6.619 13.420 11.444 1.00 92.12 224 LYS A CA 1
ATOM 1875 C C . LYS A 1 224 ? -6.462 14.478 12.521 1.00 92.12 224 LYS A C 1
ATOM 1877 O O . LYS A 1 224 ? -5.653 15.388 12.365 1.00 92.12 224 LYS A O 1
ATOM 1882 N N . LYS A 1 225 ? -7.270 14.373 13.580 1.00 94.50 225 LYS A N 1
ATOM 1883 C CA . LYS A 1 225 ? -7.344 15.406 14.610 1.00 94.50 225 LYS A CA 1
ATOM 1884 C C . LYS A 1 225 ? -7.796 14.864 15.959 1.00 94.50 225 LYS A C 1
ATOM 1886 O O . LYS A 1 225 ? -8.784 14.135 16.057 1.00 94.50 225 LYS A O 1
ATOM 1891 N N . ILE A 1 226 ? -7.121 15.279 17.022 1.00 95.06 226 ILE A N 1
ATOM 1892 C CA . ILE A 1 226 ? -7.524 15.008 18.402 1.00 95.06 226 ILE A CA 1
ATOM 1893 C C . ILE A 1 226 ? -8.435 16.137 18.891 1.00 95.06 226 ILE A C 1
ATOM 1895 O O . ILE A 1 226 ? -8.087 17.314 18.823 1.00 95.06 226 ILE A O 1
ATOM 1899 N N . LEU A 1 227 ? -9.616 15.785 19.408 1.00 94.19 227 LEU A N 1
ATOM 1900 C CA . LEU A 1 227 ? -10.625 16.766 19.829 1.00 94.19 227 LEU A CA 1
ATOM 1901 C C . LEU A 1 227 ? -10.583 17.057 21.337 1.00 94.19 227 LEU A C 1
ATOM 1903 O O . LEU A 1 227 ? -11.046 18.107 21.776 1.00 94.19 227 LEU A O 1
ATOM 1907 N N . SER A 1 228 ? -10.047 16.138 22.147 1.00 93.88 228 SER A N 1
ATOM 1908 C CA . SER A 1 228 ? -9.973 16.279 23.608 1.00 93.88 228 SER A CA 1
ATOM 1909 C C . SER A 1 228 ? -8.812 15.489 24.210 1.00 93.88 228 SER A C 1
ATOM 1911 O O . SER A 1 228 ? -8.422 14.444 23.695 1.00 93.88 228 SER A O 1
ATOM 1913 N N . LYS A 1 229 ? -8.315 15.932 25.374 1.00 93.62 229 LYS A N 1
ATOM 1914 C CA . LYS A 1 229 ? -7.300 15.204 26.160 1.00 93.62 229 LYS A CA 1
ATOM 1915 C C . LYS A 1 229 ? -7.804 13.883 26.748 1.00 93.62 229 LYS A C 1
ATOM 1917 O O . LYS A 1 229 ? -6.995 13.019 27.068 1.00 93.62 229 LYS A O 1
ATOM 1922 N N . ASN A 1 230 ? -9.122 13.710 26.853 1.00 93.75 230 ASN A N 1
ATOM 1923 C CA . ASN A 1 230 ? -9.750 12.467 27.315 1.00 93.75 230 ASN A CA 1
ATOM 1924 C C . ASN A 1 230 ? -10.011 11.478 26.162 1.00 93.75 230 ASN A C 1
ATOM 1926 O O . ASN A 1 230 ? -10.834 10.571 26.298 1.00 93.75 230 ASN A O 1
ATOM 1930 N N . CYS A 1 231 ? -9.352 11.670 25.016 1.00 95.19 231 CYS A N 1
ATOM 1931 C CA . CYS A 1 231 ? -9.518 10.803 23.864 1.00 95.19 231 CYS A CA 1
ATOM 1932 C C . CYS A 1 231 ? -8.987 9.388 24.112 1.00 95.19 231 CYS A C 1
ATOM 1934 O O . CYS A 1 231 ? -8.020 9.174 24.858 1.00 95.19 231 CYS A O 1
ATOM 1936 N N . PHE A 1 232 ? -9.624 8.422 23.454 1.00 95.69 232 PHE A N 1
ATOM 1937 C CA . PHE A 1 232 ? -9.143 7.051 23.431 1.00 95.69 232 PHE A CA 1
ATOM 1938 C C . PHE A 1 232 ? -9.546 6.317 22.152 1.00 95.69 232 PHE A C 1
ATOM 1940 O O . PHE A 1 232 ? -10.565 6.627 21.533 1.00 95.69 232 PHE A O 1
ATOM 1947 N N . ILE A 1 233 ? -8.749 5.307 21.808 1.00 95.25 233 ILE A N 1
ATOM 1948 C CA . ILE A 1 233 ? -9.117 4.252 20.865 1.00 95.25 233 ILE A CA 1
ATOM 1949 C C . ILE A 1 233 ? -9.036 2.949 21.644 1.00 95.25 233 ILE A C 1
ATOM 1951 O O . ILE A 1 233 ? -7.967 2.561 22.116 1.00 95.25 233 ILE A O 1
ATOM 1955 N N . LYS A 1 234 ? -10.173 2.294 21.821 1.00 94.38 234 LYS A N 1
ATOM 1956 C CA . LYS A 1 234 ? -10.288 1.042 22.551 1.00 94.38 234 LYS A CA 1
ATOM 1957 C C . LYS A 1 234 ? -10.585 -0.073 21.570 1.00 94.38 234 LYS A C 1
ATOM 1959 O O . LYS A 1 234 ? -11.632 -0.096 20.934 1.00 94.38 234 LYS A O 1
ATOM 1964 N N . PHE A 1 235 ? -9.664 -1.014 21.496 1.00 92.56 235 PHE A N 1
ATOM 1965 C CA . PHE A 1 235 ? -9.870 -2.301 20.865 1.00 92.56 235 PHE A CA 1
ATOM 1966 C C . PHE A 1 235 ? -10.286 -3.279 21.959 1.00 92.56 235 PHE A C 1
ATOM 1968 O O . PHE A 1 235 ? -9.758 -3.250 23.071 1.00 92.56 235 PHE A O 1
ATOM 1975 N N . SER A 1 236 ? -11.279 -4.118 21.711 1.00 89.19 236 SER A N 1
ATOM 1976 C CA . SER A 1 236 ? -11.721 -5.109 22.696 1.00 89.19 236 SER A CA 1
ATOM 1977 C C . SER A 1 236 ? -12.147 -6.381 22.009 1.00 89.19 236 SER A C 1
ATOM 1979 O O . SER A 1 236 ? -12.726 -6.314 20.931 1.00 89.19 236 SER A O 1
ATOM 1981 N N . ASN A 1 237 ? -11.879 -7.511 22.644 1.00 84.50 237 ASN A N 1
ATOM 1982 C CA . ASN A 1 237 ? -12.474 -8.799 22.318 1.00 84.50 237 ASN A CA 1
ATOM 1983 C C . ASN A 1 237 ? -13.323 -9.268 23.524 1.00 84.50 237 ASN A C 1
ATOM 1985 O O . ASN A 1 237 ? -13.610 -8.491 24.436 1.00 84.50 237 ASN A O 1
ATOM 1989 N N . TYR A 1 238 ? -13.713 -10.542 23.555 1.00 73.69 238 TYR A N 1
ATOM 1990 C CA . TYR A 1 238 ? -14.461 -11.120 24.679 1.00 73.69 238 TYR A CA 1
ATOM 1991 C C . TYR A 1 238 ? -13.689 -11.237 26.009 1.00 73.69 238 TYR A C 1
ATOM 1993 O O . TYR A 1 238 ? -14.322 -11.408 27.047 1.00 73.69 238 TYR A O 1
ATOM 2001 N N . GLN A 1 239 ? -12.356 -11.185 25.999 1.00 70.06 239 GLN A N 1
ATOM 2002 C CA . GLN A 1 239 ? -11.500 -11.512 27.151 1.00 70.06 239 GLN A CA 1
ATOM 2003 C C . GLN A 1 239 ? -10.663 -10.321 27.651 1.00 70.06 239 GLN A C 1
ATOM 2005 O O . GLN A 1 239 ? -10.363 -10.223 28.836 1.00 70.06 239 GLN A O 1
ATOM 2010 N N . GLU A 1 240 ? -10.301 -9.404 26.762 1.00 76.19 240 GLU A N 1
ATOM 2011 C CA . GLU A 1 240 ? -9.265 -8.392 26.914 1.00 76.19 240 GLU A CA 1
ATOM 2012 C C . GLU A 1 240 ? -9.639 -7.095 26.178 1.00 76.19 240 GLU A C 1
ATOM 2014 O O . GLU A 1 240 ? -10.317 -7.076 25.144 1.00 76.19 240 GLU A O 1
ATOM 2019 N N . GLY A 1 241 ? -9.159 -5.975 26.717 1.00 82.75 241 GLY A N 1
ATOM 2020 C CA . GLY A 1 241 ? -9.292 -4.655 26.113 1.00 82.75 241 GLY A CA 1
ATOM 2021 C C . GLY A 1 241 ? -7.941 -3.956 26.046 1.00 82.75 241 GLY A C 1
ATOM 2022 O O . GLY A 1 241 ? -7.257 -3.823 27.056 1.00 82.75 241 GLY A O 1
ATOM 2023 N N . TYR A 1 242 ? -7.585 -3.462 24.866 1.00 88.25 242 TYR A N 1
ATOM 2024 C CA . TYR A 1 242 ? -6.395 -2.655 24.627 1.00 88.25 242 TYR A CA 1
ATOM 2025 C C . TYR A 1 242 ? -6.818 -1.219 24.332 1.00 88.25 242 TYR A C 1
ATOM 2027 O O . TYR A 1 242 ? -7.589 -0.966 23.406 1.00 88.25 242 TYR A O 1
ATOM 2035 N N . ILE A 1 243 ? -6.341 -0.273 25.140 1.00 93.31 243 ILE A N 1
ATOM 2036 C CA . ILE A 1 243 ? -6.764 1.128 25.075 1.00 93.31 243 ILE A CA 1
ATOM 2037 C C . ILE A 1 243 ? -5.557 2.007 24.777 1.00 93.31 243 ILE A C 1
ATOM 2039 O O . ILE A 1 243 ? -4.657 2.139 25.605 1.00 93.31 243 ILE A O 1
ATOM 2043 N N . LEU A 1 244 ? -5.597 2.678 23.631 1.00 94.00 244 LEU A N 1
ATOM 2044 C CA . LEU A 1 244 ? -4.727 3.801 23.319 1.00 94.00 244 LEU A CA 1
ATOM 2045 C C . LEU A 1 244 ? -5.298 5.056 23.965 1.00 94.00 244 LEU A C 1
ATOM 2047 O O . LEU A 1 244 ? -6.464 5.390 23.758 1.00 94.00 244 LEU A O 1
ATOM 2051 N N . LYS A 1 245 ? -4.478 5.750 24.751 1.00 95.94 245 LYS A N 1
ATOM 2052 C CA . LYS A 1 245 ? -4.834 7.027 25.384 1.00 95.94 245 LYS A CA 1
ATOM 2053 C C . LYS A 1 245 ? -4.163 8.183 24.653 1.00 95.94 245 LYS A C 1
ATOM 2055 O O . LYS A 1 245 ? -3.250 7.977 23.857 1.00 95.94 245 LYS A O 1
ATOM 2060 N N . HIS A 1 246 ? -4.563 9.409 24.985 1.00 95.69 246 HIS A N 1
ATOM 2061 C CA . HIS A 1 246 ? -4.034 10.639 24.390 1.00 95.69 246 HIS A CA 1
ATOM 2062 C C . HIS A 1 246 ? -2.509 10.659 24.194 1.00 95.69 246 HIS A C 1
ATOM 2064 O O . HIS A 1 246 ? -2.050 11.051 23.132 1.00 95.69 246 HIS A O 1
ATOM 2070 N N . LYS A 1 247 ? -1.715 10.214 25.181 1.00 94.75 247 LYS A N 1
ATOM 2071 C CA . LYS A 1 247 ? -0.238 10.193 25.095 1.00 94.75 247 LYS A CA 1
ATOM 2072 C C . LYS A 1 247 ? 0.293 9.378 23.906 1.00 94.75 247 LYS A C 1
ATOM 2074 O O . LYS A 1 247 ? 1.349 9.701 23.366 1.00 94.75 247 LYS A O 1
ATOM 2079 N N . ASP A 1 248 ? -0.398 8.304 23.548 1.00 93.50 248 ASP A N 1
ATOM 2080 C CA . ASP A 1 248 ? -0.004 7.431 22.445 1.00 93.50 248 ASP A CA 1
ATOM 2081 C C . ASP A 1 248 ? -0.625 7.912 21.136 1.00 93.50 248 ASP A C 1
ATOM 2083 O O . ASP A 1 248 ? 0.073 7.995 20.131 1.00 93.50 248 ASP A O 1
ATOM 2087 N N . ILE A 1 249 ? -1.892 8.335 21.172 1.00 93.88 249 ILE A N 1
ATOM 2088 C CA . ILE A 1 249 ? -2.626 8.845 20.004 1.00 93.88 249 ILE A CA 1
ATOM 2089 C C . ILE A 1 249 ? -2.009 10.145 19.473 1.00 93.88 249 ILE A C 1
ATOM 2091 O O . ILE A 1 249 ? -1.946 10.332 18.263 1.00 93.88 249 ILE A O 1
ATOM 2095 N N . SER A 1 250 ? -1.483 11.015 20.341 1.00 93.69 250 SER A N 1
ATOM 2096 C CA . SER A 1 250 ? -0.820 12.260 19.927 1.00 93.69 250 SER A CA 1
ATOM 2097 C C . SER A 1 250 ? 0.435 12.028 19.089 1.00 93.69 250 SER A C 1
ATOM 2099 O O . SER A 1 250 ? 0.894 12.941 18.418 1.00 93.69 250 SER A O 1
ATOM 2101 N N . LYS A 1 251 ? 1.009 10.818 19.120 1.00 92.94 251 LYS A N 1
ATOM 2102 C CA . LYS A 1 251 ? 2.125 10.433 18.244 1.00 92.94 251 LYS A CA 1
ATOM 2103 C C . LYS A 1 251 ? 1.653 9.991 16.857 1.00 92.94 251 LYS A C 1
ATOM 2105 O O . LYS A 1 251 ? 2.488 9.827 15.979 1.00 92.94 251 LYS A O 1
ATOM 2110 N N . LEU A 1 252 ? 0.352 9.736 16.694 1.00 91.75 252 LEU A N 1
ATOM 2111 C CA . LEU A 1 252 ? -0.273 9.244 15.464 1.00 91.75 252 LEU A CA 1
ATOM 2112 C C . LEU A 1 252 ? -0.944 10.367 14.661 1.00 91.75 252 LEU A C 1
ATOM 2114 O O . LEU A 1 252 ? -1.133 10.225 13.455 1.00 91.75 252 LEU A O 1
ATOM 2118 N N . GLU A 1 253 ? -1.316 11.463 15.328 1.00 92.31 253 GLU A N 1
ATOM 2119 C CA . GLU A 1 253 ? -1.964 12.622 14.710 1.00 92.31 253 GLU A CA 1
ATOM 2120 C C . GLU A 1 253 ? -1.093 13.215 13.594 1.00 92.31 253 GLU A C 1
ATOM 2122 O O . GLU A 1 253 ? 0.084 13.514 13.791 1.00 92.31 253 GLU A O 1
ATOM 2127 N N . GLY A 1 254 ? -1.672 13.371 12.402 1.00 86.06 254 GLY A N 1
ATOM 2128 C CA . GLY A 1 254 ? -0.997 13.982 11.255 1.00 86.06 254 GLY A CA 1
ATOM 2129 C C . GLY A 1 254 ? 0.005 13.086 10.512 1.00 86.06 254 GLY A C 1
ATOM 2130 O O . GLY A 1 254 ? 0.582 13.539 9.526 1.00 86.06 254 GLY A O 1
ATOM 2131 N N . LEU A 1 255 ? 0.188 11.819 10.912 1.00 83.44 255 LEU A N 1
ATOM 2132 C CA . LEU A 1 255 ? 1.067 10.874 10.199 1.00 83.44 255 LEU A CA 1
ATOM 2133 C C . LEU A 1 255 ? 0.502 10.392 8.851 1.00 83.44 255 LEU A C 1
ATOM 2135 O O . LEU A 1 255 ? 1.237 9.818 8.048 1.00 83.44 255 LEU A O 1
ATOM 2139 N N . GLY A 1 256 ? -0.794 10.590 8.602 1.00 87.38 256 GLY A N 1
ATOM 2140 C CA . GLY A 1 256 ? -1.499 9.977 7.478 1.00 87.38 256 GLY A CA 1
ATOM 2141 C C . GLY A 1 256 ? -1.881 8.520 7.758 1.00 87.38 256 GLY A C 1
ATOM 2142 O O . GLY A 1 256 ? -2.093 8.124 8.904 1.00 87.38 256 GLY A O 1
ATOM 2143 N N . TRP A 1 257 ? -2.000 7.716 6.697 1.00 87.06 257 TRP A N 1
ATOM 2144 C CA . TRP A 1 257 ? -2.385 6.309 6.812 1.00 87.06 257 TRP A CA 1
ATOM 2145 C C . TRP A 1 257 ? -1.285 5.479 7.478 1.00 87.06 257 TRP A C 1
ATOM 2147 O O . TRP A 1 257 ? -0.144 5.438 7.024 1.00 87.06 257 TRP A O 1
ATOM 2157 N N . ILE A 1 258 ? -1.639 4.753 8.529 1.00 87.75 258 ILE A N 1
ATOM 2158 C CA . ILE A 1 258 ? -0.756 3.812 9.214 1.00 87.75 258 ILE A CA 1
ATOM 2159 C C . ILE A 1 258 ? -1.471 2.485 9.420 1.00 87.75 258 ILE A C 1
ATOM 2161 O O . ILE A 1 258 ? -2.692 2.432 9.516 1.00 87.75 258 ILE A O 1
ATOM 2165 N N . GLU A 1 259 ? -0.702 1.416 9.551 1.00 91.44 259 GLU A N 1
ATOM 2166 C CA . GLU A 1 259 ? -1.156 0.197 10.202 1.00 91.44 259 GLU A CA 1
ATOM 2167 C C . GLU A 1 259 ? -0.665 0.200 11.639 1.00 91.44 259 GLU A C 1
ATOM 2169 O O . GLU A 1 259 ? 0.536 0.303 11.896 1.00 91.44 259 GLU A O 1
ATOM 2174 N N . TYR A 1 260 ? -1.607 0.065 12.564 1.00 92.00 260 TYR A N 1
ATOM 2175 C CA . TYR A 1 260 ? -1.327 -0.101 13.976 1.00 92.00 260 TYR A CA 1
ATOM 2176 C C . TYR A 1 260 ? -1.553 -1.561 14.367 1.00 92.00 260 TYR A C 1
ATOM 2178 O O . TYR A 1 260 ? -2.680 -2.057 14.293 1.00 92.00 260 TYR A O 1
ATOM 2186 N N . GLN A 1 261 ? -0.492 -2.245 14.785 1.00 91.12 261 GLN A N 1
ATOM 2187 C CA . GLN A 1 261 ? -0.568 -3.590 15.344 1.00 91.12 261 GLN A CA 1
ATOM 2188 C C . GLN A 1 261 ? -0.915 -3.507 16.829 1.00 91.12 261 GLN A C 1
ATOM 2190 O O . GLN A 1 261 ? -0.172 -2.940 17.627 1.00 91.12 261 GLN A O 1
ATOM 2195 N N . THR A 1 262 ? -2.051 -4.085 17.205 1.00 87.25 262 THR A N 1
ATOM 2196 C CA . THR A 1 262 ? -2.477 -4.172 18.607 1.00 87.25 262 THR A CA 1
ATOM 2197 C C . THR A 1 262 ? -1.898 -5.415 19.282 1.00 87.25 262 THR A C 1
ATOM 2199 O O . THR A 1 262 ? -1.350 -6.289 18.618 1.00 87.25 262 THR A O 1
ATOM 2202 N N . SER A 1 263 ? -2.055 -5.520 20.601 1.00 81.44 263 SER A N 1
ATOM 2203 C CA . SER A 1 263 ? -1.661 -6.707 21.374 1.00 81.44 263 SER A CA 1
ATOM 2204 C C . SER A 1 263 ? -2.818 -7.684 21.637 1.00 81.44 263 SER A C 1
ATOM 2206 O O . SER A 1 263 ? -2.674 -8.545 22.496 1.00 81.44 263 SER A O 1
ATOM 2208 N N . ILE A 1 264 ? -3.965 -7.543 20.956 1.00 76.69 264 ILE A N 1
ATOM 2209 C CA . ILE A 1 264 ? -5.150 -8.388 21.193 1.00 76.69 264 ILE A CA 1
ATOM 2210 C C . ILE A 1 264 ? -5.203 -9.546 20.190 1.00 76.69 264 ILE A C 1
ATOM 2212 O O . ILE A 1 264 ? -4.987 -9.348 18.992 1.00 76.69 264 ILE A O 1
ATOM 2216 N N . TYR A 1 265 ? -5.607 -10.717 20.687 1.00 71.94 265 TYR A N 1
ATOM 2217 C CA . TYR A 1 265 ? -5.889 -11.941 19.929 1.00 71.94 265 TYR A CA 1
ATOM 2218 C C . TYR A 1 265 ? -7.353 -12.354 20.083 1.00 71.94 265 TYR A C 1
ATOM 2220 O O . TYR A 1 265 ? -7.918 -12.158 21.147 1.00 71.94 265 TYR A O 1
ATOM 2228 N N . GLY A 1 266 ? -8.005 -12.951 19.087 1.00 70.38 266 GLY A N 1
ATOM 2229 C CA . GLY A 1 266 ? -9.386 -13.431 19.248 1.00 70.38 266 GLY A CA 1
ATOM 2230 C C . GLY A 1 266 ? -10.191 -13.466 17.954 1.00 70.38 266 GLY A C 1
ATOM 2231 O O . GLY A 1 266 ? -9.637 -13.297 16.873 1.00 70.38 266 GLY A O 1
ATOM 2232 N N . LEU A 1 267 ? -11.504 -13.698 18.081 1.00 66.69 267 LEU A N 1
ATOM 2233 C CA . LEU A 1 267 ? -12.416 -13.907 16.944 1.00 66.69 267 LEU A CA 1
ATOM 2234 C C . LEU A 1 267 ? -13.439 -12.777 16.757 1.00 66.69 267 LEU A C 1
ATOM 2236 O O . LEU A 1 267 ? -13.777 -12.436 15.628 1.00 66.69 267 LEU A O 1
ATOM 2240 N N . GLN A 1 268 ? -13.927 -12.172 17.842 1.00 81.31 268 GLN A N 1
ATOM 2241 C CA . GLN A 1 268 ? -14.836 -11.028 17.770 1.00 81.31 268 GLN A CA 1
ATOM 2242 C C . GLN A 1 268 ? -14.191 -9.815 18.404 1.00 81.31 268 GLN A C 1
ATOM 2244 O O . GLN A 1 268 ? -13.757 -9.876 19.554 1.00 81.31 268 GLN A O 1
ATOM 2249 N N . PHE A 1 269 ? -14.179 -8.717 17.656 1.00 86.75 269 PHE A N 1
ATOM 2250 C CA . PHE A 1 269 ? -13.583 -7.473 18.101 1.00 86.75 269 PHE A CA 1
ATOM 2251 C C . PHE A 1 269 ? -14.574 -6.325 18.019 1.00 86.75 269 PHE A C 1
ATOM 2253 O O . PHE A 1 269 ? -15.462 -6.289 17.168 1.00 86.75 269 PHE A O 1
ATOM 2260 N N . SER A 1 270 ? -14.377 -5.341 18.881 1.00 92.00 270 SER A N 1
ATOM 2261 C CA . SER A 1 270 ? -14.989 -4.032 18.750 1.00 92.00 270 SER A CA 1
ATOM 2262 C C . SER A 1 270 ? -13.933 -2.945 18.822 1.00 92.00 270 SER A C 1
ATOM 2264 O O . SER A 1 270 ? -12.978 -3.060 19.592 1.00 92.00 270 SER A O 1
ATOM 2266 N N . ILE A 1 271 ? -14.145 -1.884 18.054 1.00 93.81 271 ILE A N 1
ATOM 2267 C CA . ILE A 1 271 ? -13.351 -0.663 18.092 1.00 93.81 271 ILE A CA 1
ATOM 2268 C C . ILE A 1 271 ? -14.256 0.449 18.597 1.00 93.81 271 ILE A C 1
ATOM 2270 O O . ILE A 1 271 ? -15.316 0.701 18.030 1.00 93.81 271 ILE A O 1
ATOM 2274 N N . GLU A 1 272 ? -13.846 1.107 19.668 1.00 95.19 272 GLU A N 1
ATOM 2275 C CA . GLU A 1 272 ? -14.525 2.262 20.234 1.00 95.19 272 GLU A CA 1
ATOM 2276 C C . GLU A 1 272 ? -13.576 3.457 20.190 1.00 95.19 272 GLU A C 1
ATOM 2278 O O . GLU A 1 272 ? -12.450 3.404 20.683 1.00 95.19 272 GLU A O 1
ATOM 2283 N N . ILE A 1 273 ? -14.031 4.527 19.559 1.00 95.38 273 ILE A N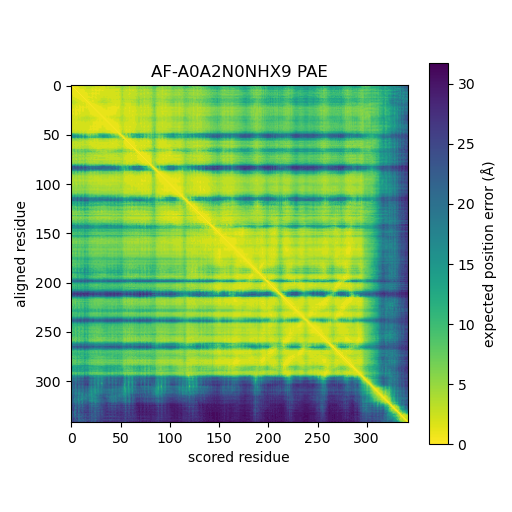 1
ATOM 2284 C CA . ILE A 1 273 ? -13.294 5.763 19.342 1.00 95.38 273 ILE A CA 1
ATOM 2285 C C . ILE A 1 273 ? -14.041 6.847 20.096 1.00 95.38 273 ILE A C 1
ATOM 2287 O O . ILE A 1 273 ? -15.262 6.952 19.970 1.00 95.38 273 ILE A O 1
ATOM 2291 N N . ASN A 1 274 ? -13.309 7.650 20.861 1.00 95.69 274 ASN A N 1
ATOM 2292 C CA . ASN A 1 274 ? -13.873 8.773 21.591 1.00 95.69 274 ASN A CA 1
ATOM 2293 C C . ASN A 1 274 ? -13.003 10.018 21.452 1.00 95.69 274 ASN A C 1
ATOM 2295 O O . ASN A 1 274 ? -11.807 9.983 21.745 1.00 95.69 274 ASN A O 1
ATOM 2299 N N . SER A 1 275 ? -13.639 11.138 21.107 1.00 95.06 275 SER A N 1
ATOM 2300 C CA . SER A 1 275 ? -13.023 12.458 20.939 1.00 95.06 275 SER A CA 1
ATOM 2301 C C . SER A 1 275 ? -11.836 12.508 19.956 1.00 95.06 275 SER A C 1
ATOM 2303 O O . SER A 1 275 ? -10.854 13.215 20.204 1.00 95.06 275 SER A O 1
ATOM 2305 N N . ILE A 1 276 ? -11.910 11.765 18.847 1.00 95.00 276 ILE A N 1
ATOM 2306 C CA . ILE A 1 276 ? -10.880 11.741 17.790 1.00 95.00 276 ILE A CA 1
ATOM 2307 C C . ILE A 1 276 ? -11.566 11.771 16.433 1.00 95.00 276 ILE A C 1
ATOM 2309 O O . ILE A 1 276 ? -12.412 10.922 16.164 1.00 95.00 276 ILE A O 1
ATOM 2313 N N . GLU A 1 277 ? -11.177 12.699 15.568 1.00 94.88 277 GLU A N 1
ATOM 2314 C CA . GLU A 1 277 ? -11.486 12.642 14.143 1.00 94.88 277 GLU A CA 1
ATOM 2315 C C . GLU A 1 277 ? -10.458 11.729 13.463 1.00 94.88 277 GLU A C 1
ATOM 2317 O O . GLU A 1 277 ? -9.273 12.060 13.352 1.00 94.88 277 GLU A O 1
ATOM 2322 N N . MET A 1 278 ? -10.891 10.541 13.053 1.00 94.56 278 MET A N 1
ATOM 2323 C CA . MET A 1 278 ? -10.033 9.558 12.402 1.00 94.56 278 MET A CA 1
ATOM 2324 C C . MET A 1 278 ? -10.800 8.739 11.376 1.00 94.56 278 MET A C 1
ATOM 2326 O O . MET A 1 278 ? -12.021 8.609 11.452 1.00 94.56 278 MET A O 1
ATOM 2330 N N . GLN A 1 279 ? -10.054 8.148 10.451 1.00 95.25 279 GLN A N 1
ATOM 2331 C CA . GLN A 1 279 ? -10.565 7.220 9.452 1.00 95.25 279 GLN A CA 1
ATOM 2332 C C . GLN A 1 279 ? -10.024 5.814 9.705 1.00 95.25 279 GLN A C 1
ATOM 2334 O O . GLN A 1 279 ? -8.898 5.650 10.182 1.00 95.25 279 GLN A O 1
ATOM 2339 N N . ILE A 1 280 ? -10.821 4.807 9.359 1.00 95.31 280 ILE A N 1
ATOM 2340 C CA . ILE A 1 280 ? -10.447 3.394 9.359 1.00 95.31 280 ILE A CA 1
ATOM 2341 C C . ILE A 1 280 ? -10.868 2.788 8.025 1.00 95.31 280 ILE A C 1
ATOM 2343 O O . ILE A 1 280 ? -12.004 2.962 7.578 1.00 95.31 280 ILE A O 1
ATOM 2347 N N . GLU A 1 281 ? -9.949 2.055 7.407 1.00 93.50 281 GLU A N 1
ATOM 2348 C CA . GLU A 1 281 ? -10.181 1.419 6.112 1.00 93.50 281 GLU A CA 1
ATOM 2349 C C . GLU A 1 281 ? -10.438 -0.081 6.261 1.00 93.50 281 GLU A C 1
ATOM 2351 O O . GLU A 1 281 ? -11.508 -0.583 5.910 1.00 93.50 281 GLU A O 1
ATOM 2356 N N . TYR A 1 282 ? -9.472 -0.802 6.822 1.00 92.75 282 TYR A N 1
ATOM 2357 C CA . TYR A 1 282 ? -9.568 -2.239 7.019 1.00 92.75 282 TYR A CA 1
ATOM 2358 C C . TYR A 1 282 ? -8.900 -2.671 8.313 1.00 92.75 282 TYR A C 1
ATOM 2360 O O . TYR A 1 282 ? -8.091 -1.963 8.921 1.00 92.75 282 TYR A O 1
ATOM 2368 N N . ILE A 1 283 ? -9.227 -3.894 8.690 1.00 91.88 283 ILE A N 1
ATOM 2369 C CA . ILE A 1 283 ? -8.589 -4.639 9.759 1.00 91.88 283 ILE A CA 1
ATOM 2370 C C . ILE A 1 283 ? -8.079 -5.937 9.154 1.00 91.88 283 ILE A C 1
ATOM 2372 O O . ILE A 1 283 ? -8.746 -6.525 8.307 1.00 91.88 283 ILE A O 1
ATOM 2376 N N . ARG A 1 284 ? -6.903 -6.389 9.571 1.00 89.31 284 ARG A N 1
ATOM 2377 C CA . ARG A 1 284 ? -6.370 -7.682 9.153 1.00 89.31 284 ARG A CA 1
ATOM 2378 C C . ARG A 1 284 ? -5.681 -8.399 10.292 1.00 89.31 284 ARG A C 1
ATOM 2380 O O . ARG A 1 284 ? -5.280 -7.777 11.276 1.00 89.31 284 ARG A O 1
ATOM 2387 N N . PHE A 1 285 ? -5.511 -9.697 10.119 1.00 85.00 285 PHE A N 1
ATOM 2388 C CA . PHE A 1 285 ? -4.739 -10.529 11.027 1.00 85.00 285 PHE A CA 1
ATOM 2389 C C . PHE A 1 285 ? -3.349 -10.754 10.445 1.00 85.00 285 PHE A C 1
ATOM 2391 O O . PHE A 1 285 ? -3.209 -11.128 9.284 1.00 85.00 285 PHE A O 1
ATOM 2398 N N . GLY A 1 286 ? -2.309 -10.497 11.230 1.00 82.31 286 GLY A N 1
ATOM 2399 C CA . GLY A 1 286 ? -0.949 -10.842 10.836 1.00 82.31 286 GLY A CA 1
ATOM 2400 C C . GLY A 1 286 ? 0.094 -10.316 11.805 1.00 82.31 286 GLY A C 1
ATOM 2401 O O . GLY A 1 286 ? -0.225 -9.889 12.912 1.00 82.31 286 GLY A O 1
ATOM 2402 N N . ASN A 1 287 ? 1.344 -10.320 11.352 1.00 80.81 287 ASN A N 1
ATOM 2403 C CA . ASN A 1 287 ? 2.481 -9.795 12.095 1.00 80.81 287 ASN A CA 1
ATOM 2404 C C . ASN A 1 287 ? 3.193 -8.747 11.238 1.00 80.81 287 ASN A C 1
ATOM 2406 O O . ASN A 1 287 ? 3.633 -9.043 10.129 1.00 80.81 287 ASN A O 1
ATOM 2410 N N . ASN A 1 288 ? 3.308 -7.532 11.758 1.00 76.56 288 ASN A N 1
ATOM 2411 C CA . ASN A 1 288 ? 4.187 -6.499 11.237 1.00 76.56 288 ASN A CA 1
ATOM 2412 C C . ASN A 1 288 ? 5.514 -6.526 11.996 1.00 76.56 288 ASN A C 1
ATOM 2414 O O . ASN A 1 288 ? 5.577 -6.889 13.170 1.00 76.56 288 ASN A O 1
ATOM 2418 N N . VAL A 1 289 ? 6.580 -6.088 11.325 1.00 77.88 289 VAL A N 1
ATOM 2419 C CA . VAL A 1 289 ? 7.903 -5.927 11.950 1.00 77.88 289 VAL A CA 1
ATOM 2420 C C . VAL A 1 289 ? 7.841 -4.902 13.086 1.00 77.88 289 VAL A C 1
ATOM 2422 O O . VAL A 1 289 ? 8.451 -5.089 14.134 1.00 77.88 289 VAL A O 1
ATOM 2425 N N . ASN A 1 290 ? 7.067 -3.833 12.881 1.00 82.12 290 ASN A N 1
ATOM 2426 C CA . ASN A 1 290 ? 6.914 -2.729 13.819 1.00 82.12 290 ASN A CA 1
ATOM 2427 C C . ASN A 1 290 ? 5.452 -2.575 14.245 1.00 82.12 290 ASN A C 1
ATOM 2429 O O . ASN A 1 290 ? 4.538 -2.767 13.441 1.00 82.12 290 ASN A O 1
ATOM 2433 N N . THR A 1 291 ? 5.239 -2.102 15.476 1.00 85.62 291 THR A N 1
ATOM 2434 C CA . THR A 1 291 ? 3.904 -1.756 15.996 1.00 85.62 291 THR A CA 1
ATOM 2435 C C . THR A 1 291 ? 3.178 -0.745 15.109 1.00 85.62 291 THR A C 1
ATOM 2437 O O . THR A 1 291 ? 1.970 -0.843 14.927 1.00 85.62 291 THR A O 1
ATOM 2440 N N . ILE A 1 292 ? 3.915 0.216 14.547 1.00 86.06 292 ILE A N 1
ATOM 2441 C CA . ILE A 1 292 ? 3.397 1.191 13.588 1.00 86.06 292 ILE A CA 1
ATOM 2442 C C . ILE A 1 292 ? 4.092 0.947 12.255 1.00 86.06 292 ILE A C 1
ATOM 2444 O O . ILE A 1 292 ? 5.318 0.998 12.166 1.00 86.06 292 ILE A O 1
ATOM 2448 N N . THR A 1 293 ? 3.300 0.696 11.219 1.00 82.88 293 THR A N 1
ATOM 2449 C CA . THR A 1 293 ? 3.773 0.562 9.840 1.00 82.88 293 THR A CA 1
ATOM 2450 C C . THR A 1 293 ? 3.210 1.703 9.002 1.00 82.88 293 THR A C 1
ATOM 2452 O O . THR A 1 293 ? 1.999 1.881 8.898 1.00 82.88 293 THR A O 1
ATOM 2455 N N . TYR A 1 294 ? 4.094 2.504 8.413 1.00 78.62 294 TYR A N 1
ATOM 2456 C CA . TYR A 1 294 ? 3.726 3.744 7.731 1.00 78.62 294 TYR A CA 1
ATOM 2457 C C . TYR A 1 294 ? 3.292 3.513 6.289 1.00 78.62 294 TYR A C 1
ATOM 2459 O O . TYR A 1 294 ? 4.013 2.860 5.543 1.00 78.62 294 TYR A O 1
ATOM 2467 N N . PHE A 1 295 ? 2.157 4.114 5.918 1.00 70.88 295 PHE A N 1
ATOM 2468 C CA . PHE A 1 295 ? 1.615 4.534 4.616 1.00 70.88 295 PHE A CA 1
ATOM 2469 C C . PHE A 1 295 ? 2.416 5.576 3.806 1.00 70.88 295 PHE A C 1
ATOM 2471 O O . PHE A 1 295 ? 2.077 6.741 3.988 1.00 70.88 295 PHE A O 1
ATOM 2478 N N . PRO A 1 296 ? 3.413 5.303 2.928 1.00 57.78 296 PRO A N 1
ATOM 2479 C CA . PRO A 1 296 ? 3.852 6.368 2.036 1.00 57.78 296 PRO A CA 1
ATOM 2480 C C . PRO A 1 296 ? 2.709 6.714 1.072 1.00 57.78 296 PRO A C 1
ATOM 2482 O O . PRO A 1 296 ? 1.859 5.867 0.774 1.00 57.78 296 PRO A O 1
ATOM 2485 N N . ASP A 1 297 ? 2.685 7.969 0.623 1.00 52.88 297 ASP A N 1
ATOM 2486 C CA . ASP A 1 297 ? 1.694 8.481 -0.322 1.00 52.88 297 ASP A CA 1
ATOM 2487 C C . ASP A 1 297 ? 1.707 7.630 -1.611 1.00 52.88 297 ASP A C 1
ATOM 2489 O O . ASP A 1 297 ? 2.747 7.419 -2.244 1.00 52.88 297 ASP A O 1
ATOM 2493 N N . MET A 1 298 ? 0.550 7.060 -1.954 1.00 50.06 298 MET A N 1
ATOM 2494 C CA . MET A 1 298 ? 0.428 5.978 -2.941 1.00 50.06 298 MET A CA 1
ATOM 2495 C C . MET A 1 298 ? 0.579 6.446 -4.385 1.00 50.06 298 MET A C 1
ATOM 2497 O O . MET A 1 298 ? 0.916 5.645 -5.260 1.00 50.06 298 MET A O 1
ATOM 2501 N N . SER A 1 299 ? 0.424 7.751 -4.622 1.00 45.84 299 SER A N 1
ATOM 2502 C CA . SER A 1 299 ? 0.742 8.396 -5.900 1.00 45.84 299 SER A CA 1
ATOM 2503 C C . SER A 1 299 ? 2.184 8.113 -6.363 1.00 45.84 299 SER A C 1
ATOM 2505 O O . SER A 1 299 ? 2.450 8.083 -7.566 1.00 45.84 299 SER A O 1
ATOM 2507 N N . PHE A 1 300 ? 3.091 7.818 -5.421 1.00 40.53 300 PHE A N 1
ATOM 2508 C CA . PHE A 1 300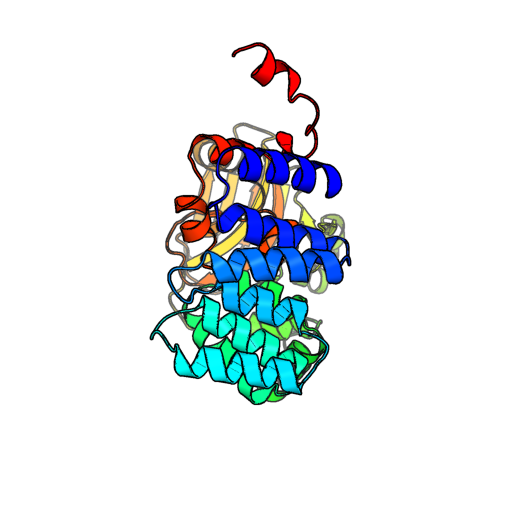 ? 4.490 7.465 -5.670 1.00 40.53 300 PHE A CA 1
ATOM 2509 C C . PHE A 1 300 ? 4.795 5.953 -5.623 1.00 40.53 300 PHE A C 1
ATOM 2511 O O . PHE A 1 300 ? 5.729 5.504 -6.293 1.00 40.53 300 PHE A O 1
ATOM 2518 N N . MET A 1 301 ? 4.026 5.150 -4.876 1.00 44.00 301 MET A N 1
ATOM 2519 C CA . MET A 1 301 ? 4.293 3.711 -4.669 1.00 44.00 301 MET A CA 1
ATOM 2520 C C . MET A 1 301 ? 3.989 2.828 -5.880 1.00 44.00 301 MET A C 1
ATOM 2522 O O . MET A 1 301 ? 4.667 1.822 -6.080 1.00 44.00 301 MET A O 1
ATOM 2526 N N . SER A 1 302 ? 3.047 3.217 -6.744 1.00 41.47 302 SER A N 1
ATOM 2527 C CA . SER A 1 302 ? 2.834 2.516 -8.023 1.00 41.47 302 SER A CA 1
ATOM 2528 C C . SER A 1 302 ? 4.088 2.532 -8.916 1.00 41.47 302 SER A C 1
ATOM 2530 O O . SER A 1 302 ? 4.210 1.719 -9.837 1.00 41.47 302 SER A O 1
ATOM 2532 N N . TYR A 1 303 ? 5.061 3.409 -8.615 1.00 44.72 303 TYR A N 1
ATOM 2533 C CA . TYR A 1 303 ? 6.274 3.613 -9.407 1.00 44.72 303 TYR A CA 1
ATOM 2534 C C . TYR A 1 303 ? 7.592 3.305 -8.692 1.00 44.72 303 TYR A C 1
ATOM 2536 O O . TYR A 1 303 ? 8.628 3.235 -9.357 1.00 44.72 303 TYR A O 1
ATOM 2544 N N . LEU A 1 304 ? 7.568 3.095 -7.376 1.00 44.69 304 LEU A N 1
ATOM 2545 C CA . LEU A 1 304 ? 8.741 2.795 -6.558 1.00 44.69 304 LEU A CA 1
ATOM 2546 C C . LEU A 1 304 ? 8.492 1.486 -5.791 1.00 44.69 304 LEU A C 1
ATOM 2548 O O . LEU A 1 304 ? 7.700 1.435 -4.859 1.00 44.69 304 LEU A O 1
ATOM 2552 N N . SER A 1 305 ? 9.159 0.421 -6.244 1.00 49.16 305 SER A N 1
ATOM 2553 C CA . SER A 1 305 ? 9.121 -0.942 -5.679 1.00 49.16 305 SER A CA 1
ATOM 2554 C C . SER A 1 305 ? 9.691 -1.029 -4.256 1.00 49.16 305 SER A C 1
ATOM 2556 O O . SER A 1 305 ? 10.334 -0.087 -3.804 1.00 49.16 305 SER A O 1
ATOM 2558 N N . LEU A 1 306 ? 9.539 -2.201 -3.618 1.00 47.91 306 LEU A N 1
ATOM 2559 C CA . LEU A 1 306 ? 10.097 -2.666 -2.326 1.00 47.91 306 LEU A CA 1
ATOM 2560 C C . LEU A 1 306 ? 11.501 -2.148 -1.961 1.00 47.91 306 LEU A C 1
ATOM 2562 O O . LEU A 1 306 ? 11.816 -1.941 -0.793 1.00 47.91 306 LEU A O 1
ATOM 2566 N N . ASP A 1 307 ? 12.357 -1.893 -2.949 1.00 45.00 307 ASP A N 1
ATOM 2567 C CA . ASP A 1 307 ? 13.680 -1.305 -2.741 1.00 45.00 307 ASP A CA 1
ATOM 2568 C C . ASP A 1 307 ? 13.662 0.225 -2.596 1.00 45.00 307 ASP A C 1
ATOM 2570 O O . ASP A 1 307 ? 14.722 0.844 -2.623 1.00 45.00 307 ASP A O 1
ATOM 2574 N N . PHE A 1 308 ? 12.505 0.866 -2.416 1.00 41.97 308 PHE A N 1
ATOM 2575 C CA . PHE A 1 308 ? 12.407 2.309 -2.200 1.00 41.97 308 PHE A CA 1
ATOM 2576 C C . PHE A 1 308 ? 13.293 2.761 -1.032 1.00 41.97 308 PHE A C 1
ATOM 2578 O O . PHE A 1 308 ? 13.983 3.767 -1.143 1.00 41.97 308 PHE A O 1
ATOM 2585 N N . HIS A 1 309 ? 13.379 1.975 0.043 1.00 38.84 309 HIS A N 1
ATOM 2586 C CA . HIS A 1 309 ? 14.300 2.251 1.147 1.00 38.84 309 HIS A CA 1
ATOM 2587 C C . HIS A 1 309 ? 15.782 2.147 0.740 1.00 38.84 309 HIS A C 1
ATOM 2589 O O . HIS A 1 309 ? 16.598 2.948 1.196 1.00 38.84 309 HIS A O 1
ATOM 2595 N N . LYS A 1 310 ? 16.143 1.225 -0.166 1.00 41.22 310 LYS A N 1
ATOM 2596 C CA . LYS A 1 310 ? 17.504 1.139 -0.729 1.00 41.22 310 LYS A CA 1
ATOM 2597 C C . LYS A 1 310 ? 17.785 2.293 -1.691 1.00 41.22 310 LYS A C 1
ATOM 2599 O O . LYS A 1 310 ? 18.860 2.883 -1.642 1.00 41.22 310 LYS A O 1
ATOM 2604 N N . PHE A 1 311 ? 16.806 2.674 -2.507 1.00 41.16 311 PHE A N 1
ATOM 2605 C CA . PHE A 1 311 ? 16.868 3.863 -3.349 1.00 41.16 311 PHE A CA 1
ATOM 2606 C C . PHE A 1 311 ? 17.051 5.126 -2.499 1.00 41.16 311 PHE A C 1
ATOM 2608 O O . PHE A 1 311 ? 17.989 5.877 -2.734 1.00 41.16 311 PHE A O 1
ATOM 2615 N N . TYR A 1 312 ? 16.253 5.302 -1.446 1.00 40.09 312 TYR A N 1
ATOM 2616 C CA . TYR A 1 312 ? 16.364 6.392 -0.477 1.00 40.09 312 TYR A CA 1
ATOM 2617 C C . TYR A 1 312 ? 17.744 6.440 0.187 1.00 40.09 312 TYR A C 1
ATOM 2619 O O . TYR A 1 312 ? 18.331 7.510 0.318 1.00 40.09 312 TYR A O 1
ATOM 2627 N N . SER A 1 313 ? 18.313 5.281 0.540 1.00 35.94 313 SER A N 1
ATOM 2628 C CA . SER A 1 313 ? 19.676 5.215 1.084 1.00 35.94 313 SER A CA 1
ATOM 2629 C C . SER A 1 313 ? 20.762 5.634 0.082 1.00 35.94 313 SER A C 1
ATOM 2631 O O . SER A 1 313 ? 21.846 6.028 0.499 1.00 35.94 313 SER A O 1
ATOM 2633 N N . SER A 1 314 ? 20.462 5.595 -1.223 1.00 38.31 314 SER A N 1
ATOM 2634 C CA . 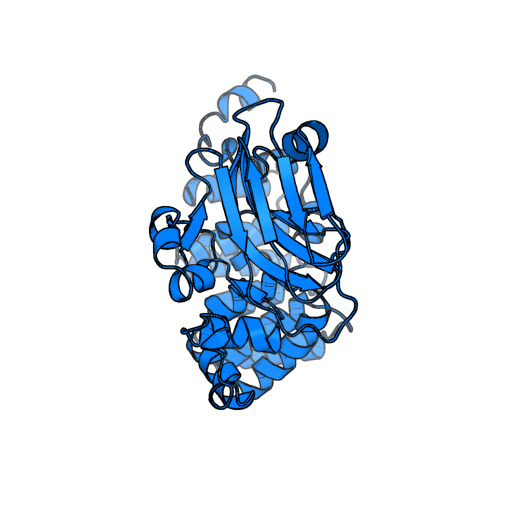SER A 1 314 ? 21.347 6.051 -2.305 1.00 38.31 314 SER A CA 1
ATOM 2635 C C . SER A 1 314 ? 21.101 7.500 -2.755 1.00 38.31 314 SER A C 1
ATOM 2637 O O . SER A 1 314 ? 21.871 8.024 -3.559 1.00 38.31 314 SER A O 1
ATOM 2639 N N . VAL A 1 315 ? 20.049 8.161 -2.250 1.00 39.28 315 VAL A N 1
ATOM 2640 C CA . VAL A 1 315 ? 19.790 9.588 -2.493 1.00 39.28 315 VAL A CA 1
ATOM 2641 C C . VAL A 1 315 ? 20.707 10.414 -1.576 1.00 39.28 315 VAL A C 1
ATOM 2643 O O . VAL A 1 315 ? 20.692 10.185 -0.364 1.00 39.28 315 VAL A O 1
ATOM 2646 N N . PRO A 1 316 ? 21.501 11.372 -2.099 1.00 41.91 316 PRO A N 1
ATOM 2647 C CA . PRO A 1 316 ? 22.357 12.219 -1.267 1.00 41.91 316 PRO A CA 1
ATOM 2648 C C . PRO A 1 316 ? 21.546 12.995 -0.217 1.00 41.91 316 PRO A C 1
ATOM 2650 O O . PRO A 1 316 ? 20.446 13.462 -0.515 1.00 41.91 316 PRO A O 1
ATOM 2653 N N . GLU A 1 317 ? 22.095 13.160 0.994 1.00 39.31 317 GLU A N 1
ATOM 2654 C CA . GLU A 1 317 ? 21.426 13.778 2.160 1.00 39.31 317 GLU A CA 1
ATOM 2655 C C . GLU A 1 317 ? 20.722 15.106 1.821 1.00 39.31 317 GLU A C 1
ATOM 2657 O O . GLU A 1 317 ? 19.597 15.340 2.244 1.00 39.31 317 GLU A O 1
ATOM 2662 N N . THR A 1 318 ? 21.337 15.926 0.965 1.00 39.38 318 THR A N 1
ATOM 2663 C CA . THR A 1 318 ? 20.837 17.236 0.507 1.00 39.38 318 THR A CA 1
ATOM 2664 C C . THR A 1 318 ? 19.522 17.198 -0.275 1.00 39.38 318 THR A C 1
ATOM 2666 O O . THR A 1 318 ? 18.885 18.239 -0.455 1.00 39.38 318 THR A O 1
ATOM 2669 N N . PHE A 1 319 ? 19.109 16.027 -0.761 1.00 39.31 319 PHE A N 1
ATOM 2670 C CA . PHE A 1 319 ? 17.851 15.842 -1.479 1.00 39.31 319 PHE A CA 1
ATOM 2671 C C . PHE A 1 319 ? 16.814 15.052 -0.678 1.00 39.31 319 PHE A C 1
ATOM 2673 O O . PHE A 1 319 ? 15.642 15.085 -1.045 1.00 39.31 319 PHE A O 1
ATOM 2680 N N . LYS A 1 320 ? 17.204 14.379 0.414 1.00 41.75 320 LYS A N 1
ATOM 2681 C CA . LYS A 1 320 ? 16.298 13.524 1.200 1.00 41.75 320 LYS A CA 1
ATOM 2682 C C . LYS A 1 320 ? 15.084 14.294 1.730 1.00 41.75 320 LYS A C 1
ATOM 2684 O O . LYS A 1 320 ? 13.967 13.795 1.615 1.00 41.75 320 LYS A O 1
ATOM 2689 N N . ASP A 1 321 ? 15.293 15.527 2.188 1.00 38.38 321 ASP A N 1
ATOM 2690 C CA . ASP A 1 321 ? 14.233 16.376 2.749 1.00 38.38 321 ASP A CA 1
ATOM 2691 C C . ASP A 1 321 ? 13.262 16.895 1.671 1.00 38.38 321 ASP A C 1
ATOM 2693 O O . ASP A 1 321 ? 12.054 16.954 1.889 1.00 38.38 321 ASP A O 1
ATOM 2697 N N . LYS A 1 322 ? 13.771 17.155 0.458 1.00 40.81 322 LYS A N 1
ATOM 2698 C CA . LYS A 1 322 ? 13.005 17.722 -0.669 1.00 40.81 322 LYS A CA 1
ATOM 2699 C C . LYS A 1 322 ? 12.122 16.715 -1.403 1.00 40.81 322 LYS A C 1
ATOM 2701 O O . LYS A 1 322 ? 11.255 17.112 -2.177 1.00 40.81 322 LYS A O 1
ATOM 2706 N N . PHE A 1 323 ? 12.360 15.417 -1.219 1.00 37.75 323 PHE A N 1
ATOM 2707 C CA . PHE A 1 323 ? 11.581 14.382 -1.896 1.00 37.75 323 PHE A CA 1
ATOM 2708 C C . PHE A 1 323 ? 10.289 13.997 -1.148 1.00 37.75 323 PHE A C 1
ATOM 2710 O O . PHE A 1 323 ? 9.417 13.408 -1.781 1.00 37.75 323 PHE A O 1
ATOM 2717 N N . PHE A 1 324 ? 10.136 14.301 0.156 1.00 43.47 324 PHE A N 1
ATOM 2718 C CA . PHE A 1 324 ? 9.080 13.665 0.978 1.00 43.47 324 PHE A CA 1
ATOM 2719 C C . PHE A 1 324 ? 8.261 14.559 1.917 1.00 43.47 324 PHE A C 1
ATOM 2721 O O . PHE A 1 324 ? 7.381 14.060 2.620 1.00 43.47 324 PHE A O 1
ATOM 2728 N N . SER A 1 325 ? 8.441 15.875 1.909 1.00 36.19 325 SER A N 1
ATOM 2729 C CA . SER A 1 325 ? 7.540 16.767 2.638 1.00 36.19 325 SER A CA 1
ATOM 2730 C C . SER A 1 325 ? 6.263 17.006 1.814 1.00 36.19 325 SER A C 1
ATOM 2732 O O . SER A 1 325 ? 6.265 17.714 0.809 1.00 36.19 325 SER A O 1
ATOM 2734 N N . ARG A 1 326 ? 5.132 16.426 2.247 1.00 36.19 326 ARG A N 1
ATOM 2735 C CA . ARG A 1 326 ? 3.782 16.611 1.656 1.00 36.19 326 ARG A CA 1
ATOM 2736 C C . ARG A 1 326 ? 3.366 18.092 1.551 1.00 36.19 326 ARG A C 1
ATOM 2738 O O . ARG A 1 326 ? 2.475 18.428 0.787 1.00 36.19 326 ARG A O 1
ATOM 2745 N N . LYS A 1 327 ? 4.044 18.975 2.296 1.00 34.09 327 LYS A N 1
ATOM 2746 C CA . LYS A 1 327 ? 3.889 20.437 2.272 1.00 34.09 327 LYS A CA 1
ATOM 2747 C C . LYS A 1 327 ? 4.794 21.135 1.242 1.00 34.09 327 LYS A C 1
ATOM 2749 O O . LYS A 1 327 ? 4.507 22.263 0.861 1.00 34.09 327 LYS A O 1
ATOM 2754 N N . GLU A 1 328 ? 5.864 20.484 0.787 1.00 35.72 328 GLU A N 1
ATOM 2755 C CA . GLU A 1 328 ? 6.838 21.013 -0.182 1.00 35.72 328 GLU A CA 1
ATOM 2756 C C . GLU A 1 328 ? 6.514 20.650 -1.632 1.00 35.72 328 GLU A C 1
ATOM 2758 O O . GLU A 1 328 ? 6.913 21.382 -2.533 1.00 35.72 328 GLU A O 1
ATOM 2763 N N . MET A 1 329 ? 5.742 19.587 -1.890 1.00 35.09 329 MET A N 1
ATOM 2764 C CA . MET A 1 329 ? 5.265 19.320 -3.255 1.00 35.09 329 MET A CA 1
ATOM 2765 C C . MET A 1 329 ? 4.067 20.196 -3.655 1.00 35.09 329 MET A C 1
ATOM 2767 O O . MET A 1 329 ? 3.962 20.547 -4.827 1.00 35.09 329 MET A O 1
ATOM 2771 N N . GLU A 1 330 ? 3.242 20.652 -2.703 1.00 34.75 330 GLU A N 1
ATOM 2772 C CA . GLU A 1 330 ? 2.225 21.694 -2.955 1.00 34.75 330 GLU A CA 1
ATOM 2773 C C . GLU A 1 330 ? 2.821 23.119 -2.953 1.00 34.75 330 GLU A C 1
ATOM 2775 O O . GLU A 1 330 ? 2.275 24.013 -3.595 1.00 34.75 330 GLU A O 1
ATOM 2780 N N . ASN A 1 331 ? 3.997 23.318 -2.342 1.00 31.75 331 ASN A N 1
ATOM 2781 C CA . ASN A 1 331 ? 4.765 24.570 -2.369 1.00 31.75 331 ASN A CA 1
ATOM 2782 C C . ASN A 1 331 ? 6.153 24.385 -3.000 1.00 31.75 331 ASN A C 1
ATOM 2784 O O . ASN A 1 331 ? 7.168 24.820 -2.460 1.00 31.75 331 ASN A O 1
ATOM 2788 N N . LEU A 1 332 ? 6.217 23.824 -4.211 1.00 36.72 332 LEU A N 1
ATOM 2789 C CA . LEU A 1 332 ? 7.444 23.880 -5.016 1.00 36.72 332 LEU A CA 1
ATOM 2790 C C . LEU A 1 332 ? 7.866 25.343 -5.324 1.00 36.72 332 LEU A C 1
ATOM 2792 O O . LEU A 1 332 ? 8.921 25.559 -5.911 1.00 36.72 332 LEU A O 1
ATOM 2796 N N . LEU A 1 333 ? 7.081 26.362 -4.969 1.00 34.66 333 LEU A N 1
ATOM 2797 C CA . LEU A 1 333 ? 7.500 27.763 -4.828 1.00 34.66 333 LEU A CA 1
ATOM 2798 C C . LEU A 1 333 ? 7.950 27.954 -3.363 1.00 34.66 333 LEU A C 1
ATOM 2800 O O . LEU A 1 333 ? 7.111 28.075 -2.489 1.00 34.66 333 LEU A O 1
ATOM 2804 N N . ASP A 1 334 ? 9.217 27.774 -3.003 1.00 36.00 334 ASP A N 1
ATOM 2805 C CA . ASP A 1 334 ? 10.176 28.879 -2.958 1.00 36.00 334 ASP A CA 1
ATOM 2806 C C . ASP A 1 334 ? 11.616 28.337 -2.927 1.00 36.00 334 ASP A C 1
ATOM 2808 O O . ASP A 1 334 ? 12.290 28.253 -1.904 1.00 36.00 334 ASP A O 1
ATOM 2812 N N . LEU A 1 335 ? 12.157 28.039 -4.110 1.00 36.22 335 LEU A N 1
ATOM 2813 C CA . LEU A 1 335 ? 13.596 27.794 -4.301 1.00 36.22 335 LEU A CA 1
ATOM 2814 C C . LEU A 1 335 ? 14.452 29.067 -4.071 1.00 36.22 335 LEU A C 1
ATOM 2816 O O . LEU A 1 335 ? 15.666 29.044 -4.275 1.00 36.22 335 LEU A O 1
ATOM 2820 N N . LYS A 1 336 ? 13.816 30.185 -3.693 1.00 35.34 336 LYS A N 1
ATOM 2821 C CA . LYS A 1 336 ? 14.416 31.511 -3.520 1.00 35.34 336 LYS A CA 1
ATOM 2822 C C . LYS A 1 336 ? 15.212 31.627 -2.215 1.00 35.34 336 LYS A C 1
ATOM 2824 O O . LYS A 1 336 ? 16.236 32.298 -2.205 1.00 35.34 336 LYS A O 1
ATOM 2829 N N . ASP A 1 337 ? 14.820 30.905 -1.166 1.00 31.67 337 ASP A N 1
ATOM 2830 C CA . ASP A 1 337 ? 15.488 30.982 0.144 1.00 31.67 337 ASP A CA 1
ATOM 2831 C C . ASP A 1 337 ? 16.795 30.173 0.206 1.00 31.67 337 ASP A C 1
ATOM 2833 O O . ASP A 1 337 ? 17.718 30.513 0.947 1.00 31.67 337 ASP A O 1
ATOM 2837 N N . ILE A 1 338 ? 16.933 29.152 -0.647 1.00 36.03 338 ILE A N 1
ATOM 2838 C CA . ILE A 1 338 ? 18.174 28.368 -0.780 1.00 36.03 338 ILE A CA 1
ATOM 2839 C C . ILE A 1 338 ? 19.214 29.114 -1.632 1.00 36.03 338 ILE A C 1
ATOM 2841 O O . ILE A 1 338 ? 20.408 29.002 -1.380 1.00 36.03 338 ILE A O 1
ATOM 2845 N N . LEU A 1 339 ? 18.782 29.919 -2.609 1.00 32.56 339 LEU A N 1
ATOM 2846 C CA . LEU A 1 339 ? 19.694 30.758 -3.400 1.00 32.56 339 LEU A CA 1
ATOM 2847 C C . LEU A 1 339 ? 20.195 31.991 -2.634 1.00 32.56 339 LEU A C 1
ATOM 2849 O O . LEU A 1 339 ? 21.212 32.549 -3.016 1.00 32.56 339 LEU A O 1
ATOM 2853 N N . ASN A 1 340 ? 19.511 32.396 -1.560 1.00 31.80 340 ASN A N 1
ATOM 2854 C CA . ASN A 1 340 ? 19.916 33.524 -0.714 1.00 31.80 340 ASN A CA 1
ATOM 2855 C C . ASN A 1 340 ? 20.847 33.120 0.450 1.00 31.80 340 ASN A C 1
ATOM 2857 O O . ASN A 1 340 ? 21.213 33.977 1.252 1.00 31.80 340 ASN A O 1
ATOM 2861 N N . SER A 1 341 ? 21.195 31.833 0.578 1.00 29.84 341 SER A N 1
ATOM 2862 C CA . SER A 1 341 ? 22.082 31.309 1.634 1.00 29.84 341 SER A CA 1
ATOM 2863 C C . SER A 1 341 ? 23.370 30.645 1.116 1.00 29.84 341 SER A C 1
ATOM 2865 O O . SER A 1 341 ? 24.157 30.140 1.919 1.00 29.84 341 SER A O 1
ATOM 2867 N N . LEU A 1 342 ? 23.602 30.696 -0.200 1.00 30.91 342 LEU A N 1
ATOM 2868 C CA . LEU A 1 342 ? 24.903 30.520 -0.859 1.00 30.91 342 LEU A CA 1
ATOM 2869 C C . LEU A 1 342 ? 25.456 31.899 -1.222 1.00 30.91 342 LEU A C 1
ATOM 2871 O O . LEU A 1 342 ? 26.694 32.060 -1.148 1.00 30.91 342 LEU A O 1
#

InterPro domains:
  IPR011990 Tetratricopeptide-like helical domain superfamily [G3DSA:1.25.40.10] (1-81)
  IPR011990 Tetratricopeptide-like helical domain superfamily [SSF48452] (1-64)

Foldseek 3Di:
DLVVLLVVLVVVCVVPVLPLVSLLVNLVSCVVVVNLVSSVVSLVSSVVNDPDDDLSNLLSQCSSCLPPLVSLVVSVVVCVVVPDPPDLSSLLSQLVSCLSVVVLVSNVVSVVVNLVPDPVLVLVVCLVRVVSLVVVLVVVVLVVDDCVLQLDDDSSQSSCCPPVVKHWLVSVCSVPVVQVVQWDADPQASVRIWGKPVQFKDKGKGGQRDDPDQFFKKWWKAFADAQDQQWWKWKDDPPDIDIDGPVRVVVRHPQGIKIATDPDGGGIMMIITGRTTMITTIMGTHDDPDRIGGDQRVVCDVPDDPCVVVVLVVDPPVCNVCPGDPVCVVCVPDPPVVVVVD

Solvent-accessible surface area (backbone atoms only — not comparable to full-atom values): 19274 Å² total; per-residue (Å²): 110,66,70,55,55,47,52,53,38,49,52,48,40,72,77,39,79,73,47,35,67,48,26,47,53,45,13,54,49,26,44,73,71,68,36,58,67,62,11,50,55,27,40,52,56,21,60,75,56,52,92,64,96,50,62,70,57,58,50,50,52,46,65,80,29,67,91,34,72,69,52,45,51,50,51,52,52,51,53,63,74,67,61,58,89,87,47,62,54,56,35,52,53,50,21,54,49,24,51,76,69,66,39,50,71,60,17,48,58,36,44,62,66,46,64,80,76,47,69,73,62,48,60,55,55,43,64,77,35,60,72,55,43,55,49,50,37,59,76,65,56,49,84,81,58,88,41,66,88,60,23,44,80,53,69,66,56,46,41,37,32,73,77,57,44,31,44,52,54,58,26,49,33,71,74,37,66,78,52,56,79,29,58,43,80,34,89,90,41,97,77,42,50,28,37,32,29,73,87,9,56,42,79,47,76,52,55,76,46,94,66,94,63,101,35,29,42,29,38,34,36,26,38,66,40,80,72,45,82,86,18,37,43,33,42,31,42,95,88,53,72,52,70,44,40,37,85,59,48,66,76,40,48,69,67,46,47,28,35,40,50,49,95,53,70,80,44,40,42,33,42,38,36,34,35,33,28,32,38,37,43,35,37,32,54,44,84,69,98,47,56,67,42,82,50,73,69,59,93,52,50,86,79,45,58,87,53,45,66,60,53,55,71,69,48,58,75,92,48,56,67,79,74,69,43,83,69,45,74,80,36,70,77,64,72,61,65,65,65,74,75,112

Radius of gyration: 22.53 Å; Cα contacts (8 Å, |Δi|>4): 486; chains: 1; bounding box: 55×55×55 Å

Secondary structure (DSSP, 8-state):
-HHHHHHHHHHHHHH-TT-HHHHHHHHHHHHHTT-HHHHHHHHHHHHHT-SS--HHHHHHHHHHTTT-HHHHHHHHHHHHHT--TT-HHHHHHHHHHHHHTT-HHHHHHHHHHHTTT-HHHHHHHHHT-HHHHHHHHHHTTGGGS--GGGT--SHHHHHHHHHH-EEEGGGGGGT-GGGGGGEEE-TTSTTSEEEE-SSS-EEEE-------S-PEEEEEEEEEEE--TT-EEEEE-SS-EEEEEHHHHTTTTTS-EEEEE-S--SS--EEEEESEEEEEEEEEEE--SSSEEE---HHHHTTS-TTHHHHHHHS-HHHHGGGT-TTTSTT---THHHHT--

Nearest PDB structures (foldseek):
  4r7s-assembly1_A  TM=7.359E-01  e=7.745E-03  Parabacteroides merdae ATCC 43184
  7n61-assembly1_1F  TM=6.803E-01  e=9.749E-02  Chlamydomonas reinhardtii
  3hym-assembly10_L  TM=5.615E-01  e=2.601E-02  Homo sapiens
  7ntf-assembly1_B  TM=5.011E-01  e=5.035E-02  Homo sapiens
  5nnp-assembly1_A  TM=3.666E-01  e=2.226E-01  Thermochaetoides thermophila DSM 1495

Mean predicted aligned error: 10.17 Å

Organism: NCBI:txid588596

pLDDT: mean 78.79, std 18.03, range [29.84, 95.94]

Sequence (342 aa):
EYDKVLSDLDKIIQLDPLNSSAYYLKSLTYYKKNDNNNAKVSFKKYTELLNSCNFQLFYLEYLLNKNSSKDLNNVLTKINQFYIYGNESQRIIKCKIYIELKEYSKAKLALDYILLCEFKYISYFIQEHPDFWSYLYKVNEIDTNDFTKFGIVDEFSKYMYKEHGVYFVLNLTNLNSELCQFQESDINSLSGLVISSKNGNLRLVLPILNNYDYNYLICKMNVKKILSKNCFIKFSNYQEGYILKHKDISKLEGLGWIEYQTSIYGLQFSIEINSIEMQIEYIRFGNNVNTITYFPDMSFMSYLSLDFHKFYSSVPETFKDKFFSRKEMENLLDLKDILNSL